Protein AF-A0A815XZF5-F1 (afdb_monomer_lite)

Foldseek 3Di:
DVVVVVCCVPPPCVPPVDDDPDDDDDDLQNVLDPPDPDDDDDDDPDCLQVLLHHPSDDDDDDPVCPCVVVVLVVLCQDPLQFAEDEDDAPDALLRVLLVQQPDPDHAQEELALQVSNPPDDQLRSQLSSQVSHDPVFAFWGWGDDDPFIWIQGPVRDIDGCVPDPCVVVSRRYRYYAHNVRLPPDADPHDFQHEYEYENHPLQAPVSSSSSVCSVVCRSHRYYYYYYYYPVVVVVLVVQVVVVCVVVVPPDDPPDDGSVSVNVSNHVSSVVVSVVSVVVSVVSVVVVVVVVVVVVVVVVVD

Structure (mmCIF, N/CA/C/O backbone):
data_AF-A0A815XZF5-F1
#
_entry.id   AF-A0A815XZF5-F1
#
loop_
_atom_site.group_PDB
_atom_site.id
_atom_site.type_symbol
_atom_site.label_atom_id
_atom_site.label_alt_id
_atom_site.label_comp_id
_atom_site.label_asym_id
_atom_site.label_entity_id
_atom_site.label_seq_id
_atom_site.pdbx_PDB_ins_code
_atom_site.Cartn_x
_atom_site.Cartn_y
_atom_site.Cartn_z
_atom_site.occupancy
_atom_site.B_iso_or_equiv
_atom_site.auth_seq_id
_atom_site.auth_comp_id
_atom_site.auth_asym_id
_atom_site.auth_atom_id
_atom_site.pdbx_PDB_model_num
ATOM 1 N N . MET A 1 1 ? 13.504 -33.806 -0.044 1.00 64.12 1 MET A N 1
ATOM 2 C CA . MET A 1 1 ? 13.894 -32.907 -1.159 1.00 64.12 1 MET A CA 1
ATOM 3 C C . MET A 1 1 ? 14.223 -33.627 -2.475 1.00 64.12 1 MET A C 1
ATOM 5 O O . MET A 1 1 ? 13.918 -33.063 -3.514 1.00 64.12 1 MET A O 1
ATOM 9 N N . LEU A 1 2 ? 14.778 -34.852 -2.483 1.00 87.12 2 LEU A N 1
ATOM 10 C CA . LEU A 1 2 ? 15.131 -35.581 -3.724 1.00 87.12 2 LEU A CA 1
ATOM 11 C C . LEU A 1 2 ? 13.958 -35.808 -4.698 1.00 87.12 2 LEU A C 1
ATOM 13 O O . LEU A 1 2 ? 14.120 -35.604 -5.895 1.00 87.12 2 LEU A O 1
ATOM 17 N N . VAL A 1 3 ? 12.772 -36.164 -4.191 1.00 91.75 3 VAL A N 1
ATOM 18 C CA . VAL A 1 3 ? 11.572 -36.403 -5.020 1.00 91.75 3 VAL A CA 1
ATOM 19 C C . VAL A 1 3 ? 11.094 -35.125 -5.716 1.00 91.75 3 VAL A C 1
ATOM 21 O O . VAL A 1 3 ? 10.790 -35.152 -6.903 1.00 91.75 3 VAL A O 1
ATOM 24 N N . VAL A 1 4 ? 11.096 -33.993 -5.003 1.00 92.38 4 VAL A N 1
ATOM 25 C CA . VAL A 1 4 ? 10.735 -32.684 -5.571 1.00 92.38 4 VAL A CA 1
ATOM 26 C C . VAL A 1 4 ? 11.735 -32.290 -6.658 1.00 92.38 4 VAL A C 1
ATOM 28 O O . VAL A 1 4 ? 11.324 -31.953 -7.762 1.00 92.38 4 VAL A O 1
ATOM 31 N N . ASN A 1 5 ? 13.041 -32.423 -6.400 1.00 93.62 5 ASN A N 1
ATOM 32 C CA . ASN A 1 5 ? 14.061 -32.133 -7.410 1.00 93.62 5 ASN A CA 1
ATOM 33 C C . ASN A 1 5 ? 13.945 -33.037 -8.641 1.00 93.62 5 ASN A C 1
ATOM 35 O O . ASN A 1 5 ? 14.113 -32.557 -9.758 1.00 93.62 5 ASN A O 1
ATOM 39 N N . TYR A 1 6 ? 13.658 -34.329 -8.468 1.00 94.25 6 TYR A N 1
ATOM 40 C CA . TYR A 1 6 ? 13.455 -35.234 -9.597 1.00 94.25 6 TYR A CA 1
ATOM 41 C C . TYR A 1 6 ? 12.231 -34.821 -10.421 1.00 94.25 6 TYR A C 1
ATOM 43 O O . TYR A 1 6 ? 12.344 -34.661 -11.636 1.00 94.25 6 TYR A O 1
ATOM 51 N N . TYR A 1 7 ? 11.097 -34.579 -9.758 1.00 93.00 7 TYR A N 1
ATOM 52 C CA . TYR A 1 7 ? 9.848 -34.194 -10.410 1.00 93.00 7 TYR A CA 1
ATOM 53 C C . TYR A 1 7 ? 9.987 -32.883 -11.193 1.00 93.00 7 TYR A C 1
ATOM 55 O O . TYR A 1 7 ? 9.656 -32.815 -12.378 1.00 93.00 7 TYR A O 1
ATOM 63 N N . VAL A 1 8 ? 10.546 -31.850 -10.560 1.00 93.88 8 VAL A N 1
ATOM 64 C CA . VAL A 1 8 ? 10.690 -30.538 -11.192 1.00 93.88 8 VAL A CA 1
ATOM 65 C C . VAL A 1 8 ? 11.679 -30.595 -12.366 1.00 93.88 8 VAL A C 1
ATOM 67 O O . VAL A 1 8 ? 11.374 -30.053 -13.422 1.00 93.88 8 VAL A O 1
ATOM 70 N N . ASN A 1 9 ? 12.805 -31.310 -12.251 1.00 92.69 9 ASN A N 1
ATOM 71 C CA . ASN A 1 9 ? 13.789 -31.392 -13.341 1.00 92.69 9 ASN A CA 1
ATOM 72 C C . ASN A 1 9 ? 13.348 -32.249 -14.538 1.00 92.69 9 ASN A C 1
ATOM 74 O O . ASN A 1 9 ? 13.785 -31.973 -15.651 1.00 92.69 9 ASN A O 1
ATOM 78 N N . HIS A 1 10 ? 12.524 -33.282 -14.335 1.00 92.75 10 HIS A N 1
ATOM 79 C CA . HIS A 1 10 ? 12.171 -34.224 -15.410 1.00 92.75 10 HIS A CA 1
ATOM 80 C C . HIS A 1 10 ? 10.795 -33.970 -16.025 1.00 92.75 10 HIS A C 1
ATOM 82 O O . HIS A 1 10 ? 10.582 -34.329 -17.180 1.00 92.75 10 HIS A O 1
ATOM 88 N N . PHE A 1 11 ? 9.872 -33.352 -15.284 1.00 92.06 11 PHE A N 1
ATOM 89 C CA . PHE A 1 11 ? 8.494 -33.161 -15.745 1.00 92.06 11 PHE A CA 1
ATOM 90 C C . PHE A 1 11 ? 8.127 -31.685 -15.889 1.00 92.06 11 PHE A C 1
ATOM 92 O O . PHE A 1 11 ? 7.532 -31.315 -16.896 1.00 92.06 11 PHE A O 1
ATOM 99 N N . VAL A 1 12 ? 8.520 -30.833 -14.934 1.00 92.88 12 VAL A N 1
ATOM 100 C CA . VAL A 1 12 ? 8.137 -29.410 -14.947 1.00 92.88 12 VAL A CA 1
ATOM 101 C C . VAL A 1 12 ? 9.067 -28.587 -15.842 1.00 92.88 12 VAL A C 1
ATOM 103 O O . VAL A 1 12 ? 8.624 -28.035 -16.841 1.00 92.88 12 VAL A O 1
ATOM 106 N N . PHE A 1 13 ? 10.366 -28.514 -15.543 1.00 92.25 13 PHE A N 1
ATOM 107 C CA . PHE A 1 13 ? 11.311 -27.652 -16.265 1.00 92.25 13 PHE A CA 1
ATOM 108 C C . PHE A 1 13 ? 11.449 -27.950 -17.765 1.00 92.25 13 PHE A C 1
ATOM 110 O O . PHE A 1 13 ? 11.516 -26.990 -18.532 1.00 92.25 13 PHE A O 1
ATOM 117 N N . PRO A 1 14 ? 11.446 -29.209 -18.241 1.00 89.25 14 PRO A N 1
ATOM 118 C CA . PRO A 1 14 ? 11.516 -29.468 -19.678 1.00 89.25 14 PRO A CA 1
ATOM 119 C C . PRO A 1 14 ? 10.331 -28.886 -20.463 1.00 89.25 14 PRO A C 1
ATOM 121 O O . PRO A 1 14 ? 10.487 -28.551 -21.638 1.00 89.25 14 PRO A O 1
ATOM 124 N N . GLN A 1 15 ? 9.163 -28.749 -19.822 1.00 85.56 15 GLN A N 1
ATOM 125 C CA . GLN A 1 15 ? 7.973 -28.138 -20.417 1.00 85.56 15 GLN A CA 1
ATOM 126 C C . GLN A 1 15 ? 7.920 -26.625 -20.157 1.00 85.56 15 GLN A C 1
ATOM 128 O O . GLN A 1 15 ? 7.824 -25.844 -21.102 1.00 85.56 15 GLN A O 1
ATOM 133 N N . GLU A 1 16 ? 8.056 -26.212 -18.897 1.00 87.50 16 GLU A N 1
ATOM 134 C CA . GLU A 1 16 ? 7.789 -24.843 -18.431 1.00 87.50 16 GLU A CA 1
ATOM 135 C C . GLU A 1 16 ? 9.013 -23.915 -18.488 1.00 87.50 16 GLU A C 1
ATOM 137 O O . GLU A 1 16 ? 8.882 -22.703 -18.639 1.00 87.50 16 GLU A O 1
ATOM 142 N N . ALA A 1 17 ? 10.229 -24.462 -18.397 1.00 83.56 17 ALA A N 1
ATOM 143 C CA . ALA A 1 17 ? 11.481 -23.699 -18.422 1.00 83.56 17 ALA A CA 1
ATOM 144 C C . ALA A 1 17 ? 12.187 -23.782 -19.784 1.00 83.56 17 ALA A C 1
ATOM 146 O O . ALA A 1 17 ? 13.408 -23.635 -19.874 1.00 83.56 17 ALA A O 1
ATOM 147 N N . LYS A 1 18 ? 11.429 -24.017 -20.862 1.00 77.50 18 LYS A N 1
ATOM 148 C CA . LYS A 1 18 ? 11.964 -24.090 -22.221 1.00 77.50 18 LYS A CA 1
ATOM 149 C C . LYS A 1 18 ? 12.587 -22.747 -22.608 1.00 77.50 18 LYS A C 1
ATOM 151 O O . LYS A 1 18 ? 11.894 -21.760 -22.854 1.00 77.50 18 LYS A O 1
ATOM 156 N N . GLN A 1 19 ? 13.913 -22.708 -22.661 1.00 74.00 19 GLN A N 1
ATOM 157 C CA . GLN A 1 19 ? 14.657 -21.536 -23.099 1.00 74.00 19 GLN A CA 1
ATOM 158 C C . GLN A 1 19 ? 15.004 -21.668 -24.576 1.00 74.00 19 GLN A C 1
ATOM 160 O O . GLN A 1 19 ? 15.439 -22.716 -25.051 1.00 74.00 19 GLN A O 1
ATOM 165 N N . PHE A 1 20 ? 14.817 -20.579 -25.306 1.00 77.69 20 PHE A N 1
ATOM 166 C CA . PHE A 1 20 ? 15.323 -20.460 -26.661 1.00 77.69 20 PHE A CA 1
ATOM 167 C C . PHE A 1 20 ? 16.727 -19.847 -26.599 1.00 77.69 20 PHE A C 1
ATOM 169 O O . PHE A 1 20 ? 16.934 -18.936 -25.793 1.00 77.69 20 PHE A O 1
ATOM 176 N N . PRO A 1 21 ? 17.674 -20.270 -27.460 1.00 76.38 21 PRO A N 1
ATOM 177 C CA . PRO A 1 21 ? 19.010 -19.665 -27.524 1.00 76.38 21 PRO A CA 1
ATOM 178 C C . PRO A 1 21 ? 18.962 -18.150 -27.767 1.00 76.38 21 PRO A C 1
ATOM 180 O O . PRO A 1 21 ? 19.886 -17.421 -27.418 1.00 76.38 21 PRO A O 1
ATOM 183 N N . GLN A 1 22 ? 17.874 -17.681 -28.383 1.00 73.69 22 GLN A N 1
ATOM 184 C CA . GLN A 1 22 ? 17.574 -16.281 -28.633 1.00 73.69 22 GLN A CA 1
ATOM 185 C C . GLN A 1 22 ? 16.086 -16.033 -28.377 1.00 73.69 22 GLN A C 1
ATOM 187 O O . GLN A 1 22 ? 15.242 -16.842 -28.759 1.00 73.69 22 GLN A O 1
ATOM 192 N N . LYS A 1 23 ? 15.757 -14.899 -27.753 1.00 75.75 23 LYS A N 1
ATOM 193 C CA . LYS A 1 23 ? 14.376 -14.466 -27.517 1.00 75.75 23 LYS A CA 1
ATOM 194 C C . LYS A 1 23 ? 14.175 -13.078 -28.104 1.00 75.75 23 LYS A C 1
ATOM 196 O O . LYS A 1 23 ? 14.930 -12.157 -27.799 1.00 75.75 23 LYS A O 1
ATOM 201 N N . LEU A 1 24 ? 13.132 -12.921 -28.912 1.00 74.38 24 LEU A N 1
ATOM 202 C CA . LEU A 1 24 ? 12.644 -11.600 -29.284 1.00 74.38 24 LEU A CA 1
ATOM 203 C C . LEU A 1 24 ? 11.883 -11.033 -28.086 1.00 74.38 24 LEU A C 1
ATOM 205 O O . LEU A 1 24 ? 10.860 -11.574 -27.672 1.00 74.38 24 LEU A O 1
ATOM 209 N N . VAL A 1 25 ? 12.418 -9.969 -27.496 1.00 81.38 25 VAL A N 1
ATOM 210 C CA . VAL A 1 25 ? 11.799 -9.260 -26.374 1.00 81.38 25 VAL A CA 1
ATOM 211 C C . VAL A 1 25 ? 11.447 -7.860 -26.844 1.00 81.38 25 VAL A C 1
ATOM 213 O O . VAL A 1 25 ? 12.268 -7.205 -27.485 1.00 81.38 25 VAL A O 1
ATOM 216 N N . SER A 1 26 ? 10.239 -7.405 -26.527 1.00 84.44 26 SER A N 1
ATOM 217 C CA . SER A 1 26 ? 9.821 -6.018 -26.717 1.00 84.44 26 SER A CA 1
ATOM 218 C C . SER A 1 26 ? 9.857 -5.284 -25.380 1.00 84.44 26 SER A C 1
ATOM 220 O O . SER A 1 26 ? 9.647 -5.883 -24.328 1.00 84.44 26 SER A O 1
ATOM 222 N N . SER A 1 27 ? 10.139 -3.991 -25.426 1.00 89.62 27 SER A N 1
ATOM 223 C CA . SER A 1 27 ? 10.273 -3.109 -24.267 1.00 89.62 27 SER A CA 1
ATOM 224 C C . SER A 1 27 ? 9.492 -1.813 -24.483 1.00 89.62 27 SER A C 1
ATOM 226 O O . SER A 1 27 ? 8.923 -1.595 -25.556 1.00 89.62 27 SER A O 1
ATOM 228 N N . ALA A 1 28 ? 9.486 -0.927 -23.484 1.00 87.88 28 ALA A N 1
ATOM 229 C CA . ALA A 1 28 ? 8.891 0.402 -23.625 1.00 87.88 28 ALA A CA 1
ATOM 230 C C . ALA A 1 28 ? 9.522 1.197 -24.786 1.00 87.88 28 ALA A C 1
ATOM 232 O O . ALA A 1 28 ? 8.822 1.939 -25.469 1.00 87.88 28 ALA A O 1
ATOM 233 N N . TRP A 1 29 ? 10.812 0.981 -25.069 1.00 90.56 29 TRP A N 1
ATOM 234 C CA . TRP A 1 29 ? 11.511 1.598 -26.198 1.00 90.56 29 TRP A CA 1
ATOM 235 C C . TRP A 1 29 ? 10.881 1.232 -27.540 1.00 90.56 29 TRP A C 1
ATOM 237 O O . TRP A 1 29 ? 10.573 2.117 -28.332 1.00 90.56 29 TRP A O 1
ATOM 247 N N . ASP A 1 30 ? 10.602 -0.055 -27.749 1.00 88.38 30 ASP A N 1
ATOM 248 C CA . ASP A 1 30 ? 9.926 -0.557 -28.949 1.00 88.38 30 ASP A CA 1
ATOM 249 C C . ASP A 1 30 ? 8.497 -0.022 -29.080 1.00 88.38 30 ASP A C 1
ATOM 251 O O . ASP A 1 30 ? 8.009 0.219 -30.188 1.00 88.38 30 ASP A O 1
ATOM 255 N N . LEU A 1 31 ? 7.810 0.147 -27.944 1.00 85.94 31 LEU A N 1
ATOM 256 C CA . LEU A 1 31 ? 6.466 0.711 -27.913 1.00 85.94 31 LEU A CA 1
ATOM 257 C C . LEU A 1 31 ? 6.482 2.177 -28.347 1.00 85.94 31 LEU A C 1
ATOM 259 O O . LEU A 1 31 ? 5.661 2.559 -29.165 1.00 85.94 31 LEU A O 1
ATOM 263 N N . SER A 1 32 ? 7.429 2.958 -27.828 1.00 83.50 32 SER A N 1
ATOM 264 C CA . SER A 1 32 ? 7.539 4.405 -28.052 1.00 83.50 32 SER A CA 1
ATOM 265 C C . SER A 1 32 ? 8.196 4.817 -29.373 1.00 83.50 32 SER A C 1
ATOM 267 O O . SER A 1 32 ? 8.254 6.005 -29.672 1.00 83.50 32 SER A O 1
ATOM 269 N N . PHE A 1 33 ? 8.748 3.873 -30.139 1.00 82.44 33 PHE A N 1
ATOM 270 C CA . PHE A 1 33 ? 9.538 4.200 -31.322 1.00 82.44 33 PHE A CA 1
ATOM 271 C C . PHE A 1 33 ? 8.683 4.640 -32.522 1.00 82.44 33 PHE A C 1
ATOM 273 O O . PHE A 1 33 ? 7.750 3.950 -32.939 1.00 82.44 33 PHE A O 1
ATOM 280 N N . ASP A 1 34 ? 9.112 5.750 -33.124 1.00 66.31 34 ASP A N 1
ATOM 281 C CA . ASP A 1 34 ? 8.440 6.601 -34.122 1.00 66.31 34 ASP A CA 1
ATOM 282 C C . ASP A 1 34 ? 8.248 5.977 -35.521 1.00 66.31 34 ASP A C 1
ATOM 284 O O . ASP A 1 34 ? 7.812 6.617 -36.469 1.00 66.31 34 ASP A O 1
ATOM 288 N N . SER A 1 35 ? 8.545 4.687 -35.690 1.00 60.19 35 SER A N 1
ATOM 289 C CA . SER A 1 35 ? 8.290 3.972 -36.957 1.00 60.19 35 SER A CA 1
ATOM 290 C C . SER A 1 35 ? 6.803 3.765 -37.285 1.00 60.19 35 SER A C 1
ATOM 292 O O . SER A 1 35 ? 6.476 3.143 -38.295 1.00 60.19 35 SER A O 1
ATOM 294 N N . ARG A 1 36 ? 5.887 4.234 -36.431 1.00 58.97 36 ARG A N 1
ATOM 295 C CA . ARG A 1 36 ? 4.443 4.058 -36.601 1.00 58.97 36 ARG A CA 1
ATOM 296 C C . ARG A 1 36 ? 3.845 5.383 -37.047 1.00 58.97 36 ARG A C 1
ATOM 298 O O . ARG A 1 36 ? 4.060 6.404 -36.416 1.00 58.97 36 ARG A O 1
ATOM 305 N N . THR A 1 37 ? 3.007 5.353 -38.076 1.00 60.09 37 THR A N 1
ATOM 306 C CA . THR A 1 37 ? 2.235 6.503 -38.588 1.00 60.09 37 THR A CA 1
ATOM 307 C C . THR A 1 37 ? 1.230 7.093 -37.580 1.00 60.09 37 THR A C 1
ATOM 309 O O . THR A 1 37 ? 0.415 7.939 -37.941 1.00 60.09 37 THR A O 1
ATOM 312 N N . GLN A 1 38 ? 1.244 6.636 -36.326 1.00 66.06 38 GLN A N 1
ATOM 313 C CA . GLN A 1 38 ? 0.268 6.938 -35.290 1.00 66.06 38 GLN A CA 1
ATOM 314 C C . GLN A 1 38 ? 0.966 7.526 -34.066 1.00 66.06 38 GLN A C 1
ATOM 316 O O . GLN A 1 38 ? 1.898 6.934 -33.525 1.00 66.06 38 GLN A O 1
ATOM 321 N N . ILE A 1 39 ? 0.464 8.671 -33.606 1.00 70.19 39 ILE A N 1
ATOM 322 C CA . ILE A 1 39 ? 0.897 9.310 -32.364 1.00 70.19 39 ILE A CA 1
ATOM 323 C C . ILE A 1 39 ? 0.513 8.398 -31.193 1.00 70.19 39 ILE A C 1
ATOM 325 O O . ILE A 1 39 ? -0.660 8.070 -31.016 1.00 70.19 39 ILE A O 1
ATOM 329 N N . ILE A 1 40 ? 1.495 8.012 -30.378 1.00 74.06 40 ILE A N 1
ATOM 330 C CA . ILE A 1 40 ? 1.269 7.237 -29.156 1.00 74.06 40 ILE A CA 1
ATOM 331 C C . ILE A 1 40 ? 1.226 8.208 -27.979 1.00 74.06 40 ILE A C 1
ATOM 333 O O . ILE A 1 40 ? 2.240 8.788 -27.597 1.00 74.06 40 ILE A O 1
ATOM 337 N N . THR A 1 41 ? 0.044 8.379 -27.395 1.00 80.12 41 THR A N 1
ATOM 338 C CA . THR A 1 41 ? -0.157 9.145 -26.159 1.00 80.12 41 THR A CA 1
ATOM 339 C C . THR A 1 41 ? -0.507 8.213 -25.011 1.00 80.12 41 THR A C 1
ATOM 341 O O . THR A 1 41 ? -1.333 7.315 -25.171 1.00 80.12 41 THR A O 1
ATOM 344 N N . GLY A 1 42 ? 0.079 8.458 -23.843 1.00 80.50 42 GLY A N 1
ATOM 345 C CA . GLY A 1 42 ? -0.273 7.795 -22.593 1.00 80.50 42 GLY A CA 1
ATOM 346 C C . GLY A 1 42 ? -0.595 8.817 -21.511 1.00 80.50 42 GLY A C 1
ATOM 347 O O . GLY A 1 42 ? -0.202 9.979 -21.607 1.00 80.50 42 GLY A O 1
ATOM 348 N N . PHE A 1 43 ? -1.294 8.368 -20.475 1.00 80.62 43 PHE A N 1
ATOM 349 C CA . PHE A 1 43 ? -1.561 9.159 -19.279 1.00 80.62 43 PHE A CA 1
ATOM 350 C C . PHE A 1 43 ? -0.849 8.506 -18.102 1.00 80.62 43 PHE A C 1
ATOM 352 O O . PHE A 1 43 ? -0.980 7.298 -17.898 1.00 80.62 43 PHE A O 1
ATOM 359 N N . SER A 1 44 ? -0.114 9.302 -17.329 1.00 77.00 44 SER A N 1
ATOM 360 C CA . SER A 1 44 ? 0.417 8.877 -16.038 1.00 77.00 44 SER A CA 1
ATOM 361 C C . SER A 1 44 ? -0.284 9.650 -14.936 1.00 77.00 44 SER A C 1
ATOM 363 O O . SER A 1 44 ? -0.456 10.863 -15.034 1.00 77.00 44 SER A O 1
ATOM 365 N N . GLY A 1 45 ? -0.696 8.941 -13.887 1.00 74.69 45 GLY A N 1
ATOM 366 C CA . GLY A 1 45 ? -1.228 9.572 -12.683 1.00 74.69 45 GLY A CA 1
ATOM 367 C C . GLY A 1 45 ? -0.139 10.119 -11.760 1.00 74.69 45 GLY A C 1
ATOM 368 O O . GLY A 1 45 ? -0.466 10.883 -10.858 1.00 74.69 45 GLY A O 1
ATOM 369 N N . THR A 1 46 ? 1.125 9.723 -11.954 1.00 78.19 46 THR A N 1
ATOM 370 C CA . THR A 1 46 ? 2.253 10.107 -11.092 1.00 78.19 46 THR A CA 1
ATOM 371 C C . THR A 1 46 ? 3.528 10.376 -11.893 1.00 78.19 46 THR A C 1
ATOM 373 O O . THR A 1 46 ? 3.655 9.954 -13.045 1.00 78.19 46 THR A O 1
ATOM 376 N N . ASN A 1 47 ? 4.461 11.120 -11.293 1.00 82.69 47 ASN A N 1
ATOM 377 C CA . ASN A 1 47 ? 5.658 11.632 -11.974 1.00 82.69 47 ASN A CA 1
ATOM 378 C C . ASN A 1 47 ? 6.961 10.900 -11.582 1.00 82.69 47 ASN A C 1
ATOM 380 O O . ASN A 1 47 ? 8.041 11.174 -12.095 1.00 82.69 47 ASN A O 1
ATOM 384 N N . ASP A 1 48 ? 6.879 9.948 -10.655 1.00 82.19 48 ASP A N 1
ATOM 385 C CA . ASP A 1 48 ? 8.044 9.339 -10.008 1.00 82.19 48 ASP A CA 1
ATOM 386 C C . ASP A 1 48 ? 8.971 8.559 -10.958 1.00 82.19 48 ASP A C 1
ATOM 388 O O . ASP A 1 48 ? 10.160 8.434 -10.683 1.00 82.19 48 ASP A O 1
ATOM 392 N N . THR A 1 49 ? 8.462 8.057 -12.088 1.00 83.31 49 THR A N 1
ATOM 393 C CA . THR A 1 49 ? 9.244 7.277 -13.066 1.00 83.31 49 THR A CA 1
ATOM 394 C C . THR A 1 49 ? 9.640 8.072 -14.311 1.00 83.31 49 THR A C 1
ATOM 396 O O . THR A 1 49 ? 10.088 7.474 -15.288 1.00 83.31 49 THR A O 1
ATOM 399 N N . GLN A 1 50 ? 9.484 9.401 -14.309 1.00 87.50 50 GLN A N 1
ATOM 400 C CA . GLN A 1 50 ? 9.772 10.266 -15.462 1.00 87.50 50 GLN A CA 1
ATOM 401 C C . GLN A 1 50 ? 11.179 10.051 -16.034 1.00 87.50 50 GLN A C 1
ATOM 403 O O . GLN A 1 50 ? 11.355 9.960 -17.248 1.00 87.50 50 GLN A O 1
ATOM 408 N N . LEU A 1 51 ? 12.176 9.901 -15.158 1.00 89.12 51 LEU A N 1
ATOM 409 C CA . LEU A 1 51 ? 13.574 9.688 -15.545 1.00 89.12 51 LEU A CA 1
ATOM 410 C C . LEU A 1 51 ? 13.826 8.333 -16.230 1.00 89.12 51 LEU A C 1
ATOM 412 O O . LEU A 1 51 ? 14.873 8.147 -16.844 1.00 89.12 51 LEU A O 1
ATOM 416 N N . LEU A 1 52 ? 12.882 7.394 -16.130 1.00 91.19 52 LEU A N 1
ATOM 417 C CA . LEU A 1 52 ? 12.962 6.053 -16.713 1.00 91.19 52 LEU A CA 1
ATOM 418 C C . LEU A 1 52 ? 12.086 5.892 -17.962 1.00 91.19 52 LEU A C 1
ATOM 420 O O . LEU A 1 52 ? 11.909 4.777 -18.455 1.00 91.19 52 LEU A O 1
ATOM 424 N N . LEU A 1 53 ? 11.534 6.979 -18.501 1.00 90.62 53 LEU A N 1
ATOM 425 C CA . LEU A 1 53 ? 10.838 6.933 -19.782 1.00 90.62 53 LEU A CA 1
ATOM 426 C C . LEU A 1 53 ? 11.853 6.776 -20.934 1.00 90.62 53 LEU A C 1
ATOM 428 O O . LEU A 1 53 ? 12.958 7.320 -20.868 1.00 90.62 53 LEU A O 1
ATOM 432 N N . PRO A 1 54 ? 11.534 6.016 -22.000 1.00 90.62 54 PRO A N 1
ATOM 433 C CA . PRO A 1 54 ? 12.324 6.034 -23.229 1.00 90.62 54 PRO A CA 1
ATOM 434 C C . PRO A 1 54 ? 12.495 7.459 -23.766 1.00 90.62 54 PRO A C 1
ATOM 436 O O . PRO A 1 54 ? 11.564 8.258 -23.696 1.00 90.62 54 PRO A O 1
ATOM 439 N N . ILE A 1 55 ? 13.638 7.758 -24.391 1.00 89.25 55 ILE A N 1
ATOM 440 C CA . ILE A 1 55 ? 13.957 9.117 -24.886 1.00 89.25 55 ILE A CA 1
ATOM 441 C C . ILE A 1 55 ? 12.979 9.640 -25.948 1.00 89.25 55 ILE A C 1
ATOM 443 O O . ILE A 1 55 ? 12.944 10.835 -26.221 1.00 89.25 55 ILE A O 1
ATOM 447 N N . HIS A 1 56 ? 12.218 8.746 -26.582 1.00 86.44 56 HIS A N 1
ATOM 448 C CA . HIS A 1 56 ? 11.202 9.092 -27.577 1.00 86.44 56 HIS A CA 1
ATOM 449 C C . HIS A 1 56 ? 9.912 9.624 -26.936 1.00 86.44 56 HIS A C 1
ATOM 451 O O . HIS A 1 56 ? 9.072 10.194 -27.627 1.00 86.44 56 HIS A O 1
ATOM 457 N N . ILE A 1 57 ? 9.741 9.452 -25.623 1.00 88.12 57 ILE A N 1
ATOM 458 C CA . ILE A 1 57 ? 8.575 9.935 -24.889 1.00 88.12 57 ILE A CA 1
ATOM 459 C C . ILE A 1 57 ? 8.872 11.329 -24.347 1.00 88.12 57 ILE A C 1
ATOM 461 O O . ILE A 1 57 ? 9.799 11.533 -23.569 1.00 88.12 57 ILE A O 1
ATOM 465 N N . SER A 1 58 ? 8.033 12.288 -24.727 1.00 87.25 58 SER A N 1
ATOM 466 C CA . SER A 1 58 ? 8.010 13.620 -24.124 1.00 87.25 58 SER A CA 1
ATOM 467 C C . SER A 1 58 ? 6.835 13.721 -23.161 1.00 87.25 58 SER A C 1
ATOM 469 O O . SER A 1 58 ? 5.681 13.591 -23.573 1.00 87.25 58 SER A O 1
ATOM 471 N N . GLN A 1 59 ? 7.120 13.970 -21.887 1.00 88.50 59 GLN A N 1
ATOM 472 C CA . GLN A 1 59 ? 6.082 14.232 -20.897 1.00 88.50 59 GLN A CA 1
ATOM 473 C C . GLN A 1 59 ? 5.527 15.648 -21.071 1.00 88.50 59 GLN A C 1
ATOM 475 O O . GLN A 1 59 ? 6.277 16.601 -21.282 1.00 88.50 59 GLN A O 1
ATOM 480 N N . ARG A 1 60 ? 4.201 15.778 -21.001 1.00 88.06 60 ARG A N 1
ATOM 481 C CA . ARG A 1 60 ? 3.493 17.060 -21.045 1.00 88.06 60 ARG A CA 1
ATOM 482 C C . ARG A 1 60 ? 2.647 17.198 -19.791 1.00 88.06 60 ARG A C 1
ATOM 484 O O . ARG A 1 60 ? 1.518 16.716 -19.755 1.00 88.06 60 ARG A O 1
ATOM 491 N N . ASP A 1 61 ? 3.222 17.827 -18.776 1.00 87.25 61 ASP A N 1
ATOM 492 C CA . ASP A 1 61 ? 2.516 18.091 -17.528 1.00 87.25 61 ASP A CA 1
ATOM 493 C C . ASP A 1 61 ? 1.448 19.168 -17.732 1.00 87.25 61 ASP A C 1
ATOM 495 O O . ASP A 1 61 ? 1.650 20.152 -18.448 1.00 87.25 61 ASP A O 1
ATOM 499 N N . LEU A 1 62 ? 0.290 18.957 -17.112 1.00 88.12 62 LEU A N 1
ATOM 500 C CA . LEU A 1 62 ? -0.828 19.890 -17.162 1.00 88.12 62 LEU A CA 1
ATOM 501 C C . LEU A 1 62 ? -0.649 20.947 -16.061 1.00 88.12 62 LEU A C 1
ATOM 503 O O . LEU A 1 62 ? -0.574 20.561 -14.889 1.00 88.12 62 LEU A O 1
ATOM 507 N N . PRO A 1 63 ? -0.609 22.257 -16.383 1.00 87.94 63 PRO A N 1
ATOM 508 C CA . PRO A 1 63 ? -0.441 23.315 -15.382 1.00 87.94 63 PRO A CA 1
ATOM 509 C C . PRO A 1 63 ? -1.486 23.262 -14.260 1.00 87.94 63 PRO A C 1
ATOM 511 O O . PRO A 1 63 ? -1.198 23.578 -13.107 1.00 87.94 63 PRO A O 1
ATOM 514 N N . GLU A 1 64 ? -2.704 22.808 -14.564 1.00 88.06 64 GLU A N 1
ATOM 515 C CA . GLU A 1 64 ? -3.782 22.664 -13.585 1.00 88.06 64 GLU A CA 1
ATOM 516 C C . GLU A 1 64 ? -3.473 21.608 -12.509 1.00 88.06 64 GLU A C 1
ATOM 518 O O . GLU A 1 64 ? -4.023 21.676 -11.407 1.00 88.06 64 GLU A O 1
ATOM 523 N N . LEU A 1 65 ? -2.589 20.647 -12.804 1.00 84.19 65 LEU A N 1
ATOM 524 C CA . LEU A 1 65 ? -2.227 19.542 -11.915 1.00 84.19 65 LEU A CA 1
ATOM 525 C C . LEU A 1 65 ? -0.931 19.774 -11.131 1.00 84.19 65 LEU A C 1
ATOM 527 O O . LEU A 1 65 ? -0.642 18.986 -10.231 1.00 84.19 65 LEU A O 1
ATOM 531 N N . GLU A 1 66 ? -0.196 20.859 -11.385 1.00 81.94 66 GLU A N 1
ATOM 532 C CA . GLU A 1 66 ? 1.099 21.157 -10.748 1.00 81.94 66 GLU A CA 1
ATOM 533 C C . GLU A 1 66 ? 1.014 21.178 -9.209 1.00 81.94 66 GLU A C 1
ATOM 535 O O . GLU A 1 66 ? 1.924 20.761 -8.494 1.00 81.94 66 GLU A O 1
ATOM 540 N N . LYS A 1 67 ? -0.134 21.603 -8.670 1.00 83.56 67 LYS A N 1
ATOM 541 C CA . LYS A 1 67 ? -0.364 21.705 -7.219 1.00 83.56 67 LYS A CA 1
ATOM 542 C C . LYS A 1 67 ? -0.720 20.373 -6.557 1.00 83.56 67 LYS A C 1
ATOM 544 O O . LYS A 1 67 ? -0.762 20.311 -5.327 1.00 83.56 67 LYS A O 1
ATOM 549 N N . THR A 1 68 ? -1.008 19.328 -7.331 1.00 83.50 68 THR A N 1
ATOM 550 C CA . THR A 1 68 ? -1.563 18.068 -6.812 1.00 83.50 68 THR A CA 1
ATOM 551 C C . THR A 1 68 ? -0.608 17.406 -5.824 1.00 83.50 68 THR A C 1
ATOM 553 O O . THR A 1 68 ? -1.028 17.046 -4.723 1.00 83.50 68 THR A O 1
ATOM 556 N N . ASP A 1 69 ? 0.682 17.346 -6.153 1.00 81.88 69 ASP A N 1
ATOM 557 C CA . ASP A 1 69 ? 1.709 16.761 -5.285 1.00 81.88 69 ASP A CA 1
ATOM 558 C C . ASP A 1 69 ? 1.807 17.493 -3.941 1.00 81.88 69 ASP A C 1
ATOM 560 O O . ASP A 1 69 ? 1.839 16.866 -2.879 1.00 81.88 69 ASP A O 1
ATOM 564 N N . ALA A 1 70 ? 1.774 18.829 -3.963 1.00 86.19 70 ALA A N 1
ATOM 565 C CA . ALA A 1 70 ? 1.805 19.640 -2.749 1.00 86.19 70 ALA A CA 1
ATOM 566 C C . ALA A 1 70 ? 0.552 19.426 -1.883 1.00 86.19 70 ALA A C 1
ATOM 568 O O . ALA A 1 70 ? 0.655 19.321 -0.660 1.00 86.19 70 ALA A O 1
ATOM 569 N N . VAL A 1 71 ? -0.630 19.314 -2.500 1.00 89.31 71 VAL A N 1
ATOM 570 C CA . VAL A 1 71 ? -1.889 19.034 -1.790 1.00 89.31 71 VAL A CA 1
ATOM 571 C C . VAL A 1 71 ? -1.854 17.655 -1.134 1.00 89.31 71 VAL A C 1
ATOM 573 O O . VAL A 1 71 ? -2.244 17.518 0.026 1.00 89.31 71 VAL A O 1
ATOM 576 N N . VAL A 1 72 ? -1.357 16.642 -1.843 1.00 89.88 72 VAL A N 1
ATOM 577 C CA . VAL A 1 72 ? -1.197 15.284 -1.311 1.00 89.88 72 VAL A CA 1
ATOM 578 C C . VAL A 1 72 ? -0.258 15.282 -0.105 1.00 89.88 72 VAL A C 1
ATOM 580 O O . VAL A 1 72 ? -0.624 14.764 0.951 1.00 89.88 72 VAL A O 1
ATOM 583 N N . LEU A 1 73 ? 0.918 15.904 -0.221 1.00 91.00 73 LEU A N 1
ATOM 584 C CA . LEU A 1 73 ? 1.872 15.997 0.886 1.00 91.00 73 LEU A CA 1
ATOM 585 C C . LEU A 1 73 ? 1.290 16.756 2.080 1.00 91.00 73 LEU A C 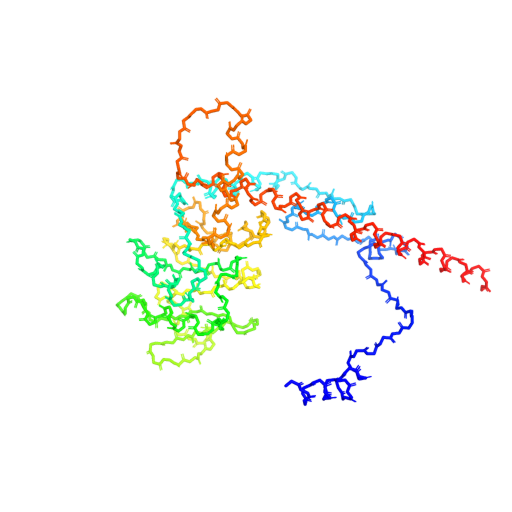1
ATOM 587 O O . LEU A 1 73 ? 1.448 16.313 3.216 1.00 91.00 73 LEU A O 1
ATOM 591 N N . ASN A 1 74 ? 0.568 17.852 1.839 1.00 92.88 74 ASN A N 1
ATOM 592 C CA . ASN A 1 74 ? -0.100 18.609 2.894 1.00 92.88 74 ASN A CA 1
ATOM 593 C C . ASN A 1 74 ? -1.166 17.771 3.617 1.00 92.88 74 ASN A C 1
ATOM 595 O O . ASN A 1 74 ? -1.281 17.835 4.838 1.00 92.88 74 ASN A O 1
ATOM 599 N N . ASN A 1 75 ? -1.919 16.944 2.885 1.00 93.88 75 ASN A N 1
ATOM 600 C CA . ASN A 1 75 ? -2.904 16.037 3.474 1.00 93.88 75 ASN A CA 1
ATOM 601 C C . ASN A 1 75 ? -2.251 14.941 4.324 1.00 93.88 75 ASN A C 1
ATOM 603 O O . ASN A 1 75 ? -2.807 14.579 5.364 1.00 93.88 75 ASN A O 1
ATOM 607 N N . LEU A 1 76 ? -1.089 14.431 3.900 1.00 94.69 76 LEU A N 1
ATOM 608 C CA . LEU A 1 76 ? -0.299 13.466 4.664 1.00 94.69 76 LEU A CA 1
ATOM 609 C C . LEU A 1 76 ? 0.254 14.106 5.940 1.00 94.69 76 LEU A C 1
ATOM 611 O O . LEU A 1 76 ? -0.015 13.596 7.019 1.00 94.69 76 LEU A O 1
ATOM 615 N N . LEU A 1 77 ? 0.929 15.253 5.838 1.00 94.62 77 LEU A N 1
ATOM 616 C CA . LEU A 1 77 ? 1.631 15.949 6.930 1.00 94.62 77 LEU A CA 1
ATOM 617 C C . LEU A 1 77 ? 0.727 16.611 7.987 1.00 94.62 77 LEU A C 1
ATOM 619 O O . LEU A 1 77 ? 1.202 17.388 8.817 1.00 94.62 77 LEU A O 1
ATOM 623 N N . ARG A 1 78 ? -0.578 16.327 7.991 1.00 94.81 78 ARG A N 1
ATOM 624 C CA . ARG A 1 78 ? -1.487 16.854 9.016 1.00 94.81 78 ARG A CA 1
ATOM 625 C C . ARG A 1 78 ? -1.117 16.293 10.394 1.00 94.81 78 ARG A C 1
ATOM 627 O O . ARG A 1 78 ? -0.914 15.087 10.503 1.00 94.81 78 ARG A O 1
ATOM 634 N N . PRO A 1 79 ? -1.188 17.098 11.471 1.00 94.25 79 PRO A N 1
ATOM 635 C CA . PRO A 1 79 ? -0.908 16.628 12.833 1.00 94.25 79 PRO A CA 1
ATOM 636 C C . PRO A 1 79 ? -1.754 15.428 13.280 1.00 94.25 79 PRO A C 1
ATOM 638 O O . PRO A 1 79 ? -1.307 14.618 14.083 1.00 94.25 79 PRO A O 1
ATOM 641 N N . ALA A 1 80 ? -2.969 15.285 12.739 1.00 93.81 80 ALA A N 1
ATOM 642 C CA . ALA A 1 80 ? -3.844 14.142 13.008 1.00 93.81 80 ALA A CA 1
ATOM 643 C C . ALA A 1 80 ? -3.269 12.799 12.514 1.00 93.81 80 ALA A C 1
ATOM 645 O O . ALA A 1 80 ? -3.676 11.748 12.997 1.00 93.81 80 ALA A O 1
ATOM 646 N N . ASN A 1 81 ? -2.318 12.833 11.577 1.00 95.81 81 ASN A N 1
ATOM 647 C CA . ASN A 1 81 ? -1.638 11.654 11.051 1.00 95.81 81 ASN A CA 1
ATOM 648 C C . ASN A 1 81 ? -0.301 11.378 11.762 1.00 95.81 81 ASN A C 1
ATOM 650 O O . ASN A 1 81 ? 0.406 10.443 11.384 1.00 95.81 81 ASN A O 1
ATOM 654 N N . GLU A 1 82 ? 0.068 12.171 12.777 1.00 94.69 82 GLU A N 1
ATOM 655 C CA . GLU A 1 82 ? 1.342 12.069 13.502 1.00 94.69 82 GLU A CA 1
ATOM 656 C C . GLU A 1 82 ? 1.310 10.913 14.523 1.00 94.69 82 GLU A C 1
ATOM 658 O O . GLU A 1 82 ? 1.463 11.072 15.737 1.00 94.69 82 GLU A O 1
ATOM 663 N N . HIS A 1 83 ? 1.052 9.714 14.008 1.00 94.75 83 HIS A N 1
ATOM 664 C CA . HIS A 1 83 ? 0.913 8.478 14.756 1.00 94.75 83 HIS A CA 1
ATOM 665 C C . HIS A 1 83 ? 1.736 7.394 14.078 1.00 94.75 83 HIS A C 1
ATOM 667 O O . HIS A 1 83 ? 1.331 6.843 13.058 1.00 94.75 83 HIS A O 1
ATOM 673 N N . TYR A 1 84 ? 2.884 7.084 14.667 1.00 95.94 84 TYR A N 1
ATOM 674 C CA . TYR A 1 84 ? 3.802 6.072 14.173 1.00 95.94 84 TYR A CA 1
ATOM 675 C C . TYR A 1 84 ? 4.126 5.063 15.272 1.00 95.94 84 TYR A C 1
ATOM 677 O O . TYR A 1 84 ? 4.342 5.445 16.427 1.00 95.94 84 TYR A O 1
ATOM 685 N N . ARG A 1 85 ? 4.198 3.785 14.898 1.00 94.94 85 ARG A N 1
ATOM 686 C CA . ARG A 1 85 ? 4.739 2.711 15.732 1.00 94.94 85 ARG A CA 1
ATOM 687 C C . ARG A 1 85 ? 5.605 1.782 14.894 1.00 94.94 85 ARG A C 1
ATOM 689 O O . ARG A 1 85 ? 5.372 1.612 13.700 1.00 94.94 85 ARG A O 1
ATOM 696 N N . SER A 1 86 ? 6.565 1.148 15.549 1.00 95.06 86 SER A N 1
ATOM 697 C CA . SER A 1 86 ? 7.329 0.048 14.982 1.00 95.06 86 SER A CA 1
ATOM 698 C C . SER A 1 86 ? 6.944 -1.261 15.650 1.00 95.06 86 SER A C 1
ATOM 700 O O . SER A 1 86 ? 6.642 -1.315 16.845 1.00 95.06 86 SER A O 1
ATOM 702 N N . LEU A 1 87 ? 6.939 -2.321 14.855 1.00 93.81 87 LEU A N 1
ATOM 703 C CA . LEU A 1 87 ? 6.746 -3.677 15.329 1.00 93.81 87 LEU A CA 1
ATOM 704 C C . LEU A 1 87 ? 8.037 -4.217 15.956 1.00 93.81 87 LEU A C 1
ATOM 706 O O . LEU A 1 87 ? 9.146 -3.747 15.682 1.00 93.81 87 LEU A O 1
ATOM 710 N N . GLN A 1 88 ? 7.877 -5.249 16.781 1.00 90.38 88 GLN A N 1
ATOM 711 C CA . GLN A 1 88 ? 8.995 -6.059 17.260 1.00 90.38 88 GLN A CA 1
ATOM 712 C C . GLN A 1 88 ? 9.609 -6.871 16.107 1.00 90.38 88 GLN A C 1
ATOM 714 O O . GLN A 1 88 ? 9.126 -6.844 14.974 1.00 90.38 88 GLN A O 1
ATOM 719 N N . VAL A 1 89 ? 10.715 -7.565 16.372 1.00 88.44 89 VAL A N 1
ATOM 720 C CA . VAL A 1 89 ? 11.394 -8.390 15.364 1.00 88.44 89 VAL A CA 1
ATOM 721 C C . VAL A 1 89 ? 10.536 -9.610 15.017 1.00 88.44 89 VAL A C 1
ATOM 723 O O . VAL A 1 89 ? 10.165 -10.367 15.906 1.00 88.44 89 VAL A O 1
ATOM 726 N N . SER A 1 90 ? 10.283 -9.821 13.721 1.00 84.38 90 SER A N 1
ATOM 727 C CA . SER A 1 90 ? 9.538 -10.972 13.174 1.00 84.38 90 SER A CA 1
ATOM 728 C C . SER A 1 90 ? 8.179 -11.229 13.850 1.00 84.38 90 SER A C 1
ATOM 730 O O . SER A 1 90 ? 7.953 -12.327 14.363 1.00 84.38 90 SER A O 1
ATOM 732 N N . PRO A 1 91 ? 7.276 -10.233 13.869 1.00 86.44 91 PRO A N 1
ATOM 733 C CA . PRO A 1 91 ? 5.972 -10.380 14.497 1.00 86.44 91 PRO A CA 1
ATOM 734 C C . PRO A 1 91 ? 5.108 -11.350 13.690 1.00 86.44 91 PRO A C 1
ATOM 736 O O . PRO A 1 91 ? 5.180 -11.392 12.457 1.00 86.44 91 PRO A O 1
ATOM 739 N N . ARG A 1 92 ? 4.249 -12.102 14.372 1.00 89.44 92 ARG A N 1
ATOM 740 C CA . ARG A 1 92 ? 3.189 -12.854 13.693 1.00 89.44 92 ARG A CA 1
ATOM 741 C C . ARG A 1 92 ? 2.049 -11.916 13.313 1.00 89.44 92 ARG A C 1
ATOM 743 O O . ARG A 1 92 ? 1.822 -10.906 13.978 1.00 89.44 92 ARG A O 1
ATOM 750 N N . PHE A 1 93 ? 1.300 -12.241 12.261 1.00 90.12 93 PHE A N 1
ATOM 751 C CA . PHE A 1 93 ? 0.232 -11.352 11.801 1.00 90.12 93 PHE A CA 1
ATOM 752 C C . PHE A 1 93 ? -0.858 -11.136 12.868 1.00 90.12 93 PHE A C 1
ATOM 754 O O . PHE A 1 93 ? -1.412 -10.044 12.956 1.00 90.12 93 PHE A O 1
ATOM 761 N N . ASP A 1 94 ? -1.136 -12.124 13.724 1.00 92.31 94 ASP A N 1
ATOM 762 C CA . ASP A 1 94 ? -2.094 -12.003 14.826 1.00 92.31 94 ASP A CA 1
ATOM 763 C C . ASP A 1 94 ? -1.618 -11.017 15.905 1.00 92.31 94 ASP A C 1
ATOM 765 O O . ASP A 1 94 ? -2.431 -10.270 16.453 1.00 92.31 94 ASP A O 1
ATOM 769 N N . GLU A 1 95 ? -0.308 -10.940 16.154 1.00 93.44 95 GLU A N 1
ATOM 770 C CA . GLU A 1 95 ? 0.303 -9.945 17.043 1.00 93.44 95 GLU A CA 1
ATOM 771 C C . GLU A 1 95 ? 0.208 -8.534 16.448 1.00 93.44 95 GLU A C 1
ATOM 773 O O . GLU A 1 95 ? -0.097 -7.577 17.164 1.00 93.44 95 GLU A O 1
ATOM 778 N N . ILE A 1 96 ? 0.416 -8.398 15.131 1.00 95.56 96 ILE A N 1
ATOM 779 C CA . ILE A 1 96 ? 0.225 -7.130 14.410 1.00 95.56 96 ILE A CA 1
ATOM 780 C C . ILE A 1 96 ? -1.231 -6.666 14.555 1.00 95.56 96 ILE A C 1
ATOM 782 O O . ILE A 1 96 ? -1.484 -5.517 14.924 1.00 95.56 96 ILE A O 1
ATOM 786 N N . LEU A 1 97 ? -2.196 -7.562 14.313 1.00 97.06 97 LEU A N 1
ATOM 787 C CA . LEU A 1 97 ? -3.622 -7.263 14.461 1.00 97.06 97 LEU A CA 1
ATOM 788 C C . LEU A 1 97 ? -3.978 -6.863 15.889 1.00 97.06 97 LEU A C 1
ATOM 790 O O . LEU A 1 97 ? -4.743 -5.919 16.076 1.00 97.06 97 LEU A O 1
ATOM 794 N N . GLN A 1 98 ? -3.411 -7.539 16.890 1.00 95.50 98 GLN A N 1
ATOM 795 C CA . GLN A 1 98 ? -3.647 -7.191 18.287 1.00 95.50 98 GLN A CA 1
ATOM 796 C C . GLN A 1 98 ? -3.203 -5.750 18.577 1.00 95.50 98 GLN A C 1
ATOM 798 O O . GLN A 1 98 ? -3.982 -4.969 19.117 1.00 95.50 98 GLN A O 1
ATOM 803 N N . GLN A 1 99 ? -2.016 -5.345 18.115 1.00 94.62 99 GLN A N 1
ATOM 804 C CA . GLN A 1 99 ? -1.546 -3.964 18.282 1.00 94.62 99 GLN A CA 1
ATOM 805 C C . GLN A 1 99 ? -2.439 -2.930 17.583 1.00 94.62 99 GLN A C 1
ATOM 807 O O . GLN A 1 99 ? -2.622 -1.828 18.103 1.00 94.62 99 GLN A O 1
ATOM 812 N N . ILE A 1 100 ? -2.992 -3.271 16.415 1.00 96.62 100 ILE A N 1
ATOM 813 C CA . ILE A 1 100 ? -3.924 -2.410 15.673 1.00 96.62 100 ILE A CA 1
ATOM 814 C C . ILE A 1 100 ? -5.249 -2.261 16.430 1.00 96.62 100 ILE A C 1
ATOM 816 O O . ILE A 1 100 ? -5.804 -1.164 16.487 1.00 96.62 100 ILE A O 1
ATOM 820 N N . VAL A 1 101 ? -5.757 -3.345 17.018 1.00 96.31 101 VAL A N 1
ATOM 821 C CA . VAL A 1 101 ? -7.005 -3.349 17.798 1.00 96.31 101 VAL A CA 1
ATOM 822 C C . VAL A 1 101 ? -6.850 -2.591 19.120 1.00 96.31 101 VAL A C 1
ATOM 824 O O . VAL A 1 101 ? -7.783 -1.902 19.532 1.00 96.31 101 VAL A O 1
ATOM 827 N N . ASP A 1 102 ? -5.669 -2.647 19.738 1.00 94.88 102 ASP A N 1
ATOM 828 C CA . ASP A 1 102 ? -5.358 -1.975 21.008 1.00 94.88 102 ASP A CA 1
ATOM 829 C C . ASP A 1 102 ? -5.112 -0.456 20.863 1.00 94.88 102 ASP A C 1
ATOM 831 O O . ASP A 1 102 ? -4.856 0.258 21.841 1.00 94.88 102 ASP A O 1
ATOM 835 N N . GLU A 1 103 ? -5.180 0.087 19.645 1.00 93.81 103 GLU A N 1
ATOM 836 C CA . GLU A 1 103 ? -5.136 1.528 19.412 1.00 93.81 103 GLU A CA 1
ATOM 837 C C . GLU A 1 103 ? -6.285 2.252 20.135 1.00 93.81 103 GLU A C 1
ATOM 839 O O . GLU A 1 103 ? -7.459 1.905 20.011 1.00 93.81 103 GLU A O 1
ATOM 844 N N . LYS A 1 104 ? -5.963 3.356 20.831 1.00 91.06 104 LYS A N 1
ATOM 845 C CA . LYS A 1 104 ? -6.957 4.179 21.557 1.00 91.06 104 LYS A CA 1
ATOM 846 C C . LYS A 1 104 ? -8.118 4.620 20.667 1.00 91.06 104 LYS A C 1
ATOM 848 O O . LYS A 1 104 ? -9.245 4.778 21.130 1.00 91.06 104 LYS A O 1
ATOM 853 N N . ARG A 1 105 ? -7.813 4.887 19.396 1.00 93.25 105 ARG A N 1
ATOM 854 C CA . ARG A 1 105 ? -8.786 5.233 18.367 1.00 93.25 105 ARG A CA 1
ATOM 855 C C . ARG A 1 105 ? -8.858 4.088 17.382 1.00 93.25 105 ARG A C 1
ATOM 857 O O . ARG A 1 105 ? -7.848 3.727 16.784 1.00 93.25 105 ARG A O 1
ATOM 864 N N . MET A 1 106 ? -10.071 3.592 17.195 1.00 95.50 106 MET A N 1
ATOM 865 C CA . MET A 1 106 ? -10.370 2.489 16.300 1.00 95.50 106 MET A CA 1
ATOM 866 C C . MET A 1 106 ? -9.774 2.705 14.902 1.00 95.50 106 MET A C 1
ATOM 868 O O . MET A 1 106 ? -9.928 3.777 14.317 1.00 95.50 106 MET A O 1
ATOM 872 N N . ILE A 1 107 ? -9.118 1.667 14.387 1.00 97.88 107 ILE A N 1
ATOM 873 C CA . ILE A 1 107 ? -8.676 1.563 12.997 1.00 97.88 107 ILE A CA 1
ATOM 874 C C . ILE A 1 107 ? -9.752 0.813 12.210 1.00 97.88 107 ILE A C 1
ATOM 876 O O . ILE A 1 107 ? -10.216 -0.240 12.642 1.00 97.88 107 ILE A O 1
ATOM 880 N N . ASN A 1 108 ? -10.161 1.366 11.071 1.00 97.81 108 ASN A N 1
ATOM 881 C CA . ASN A 1 108 ? -11.183 0.789 10.195 1.00 97.81 108 ASN A CA 1
ATOM 882 C C . ASN A 1 108 ? -10.581 0.129 8.955 1.00 97.81 108 ASN A C 1
ATOM 884 O O . ASN A 1 108 ? -11.197 -0.758 8.373 1.00 97.81 108 ASN A O 1
ATOM 888 N N . VAL A 1 109 ? -9.402 0.587 8.529 1.00 98.12 109 VAL A N 1
ATOM 889 C CA . VAL A 1 109 ? -8.771 0.153 7.280 1.00 98.12 109 VAL A CA 1
ATOM 890 C C . VAL A 1 109 ? -7.307 -0.193 7.533 1.00 98.12 109 VAL A C 1
ATOM 892 O O . VAL A 1 109 ? -6.596 0.572 8.182 1.00 98.12 109 VAL A O 1
ATOM 895 N N . ILE A 1 110 ? -6.852 -1.325 7.007 1.00 98.12 110 ILE A N 1
ATOM 896 C CA . ILE A 1 110 ? -5.430 -1.657 6.903 1.00 98.12 110 ILE A CA 1
ATOM 897 C C . ILE A 1 110 ? -5.033 -1.488 5.440 1.00 98.12 110 ILE A C 1
ATOM 899 O O . ILE A 1 110 ? -5.594 -2.139 4.562 1.00 98.12 110 ILE A O 1
ATOM 903 N N . LEU A 1 111 ? -4.079 -0.596 5.193 1.00 97.81 111 LEU A N 1
ATOM 904 C CA . LEU A 1 111 ? -3.434 -0.394 3.902 1.00 97.81 111 LEU A CA 1
ATOM 905 C C . LEU A 1 111 ? -2.067 -1.073 3.955 1.00 97.81 111 LEU A C 1
ATOM 907 O O . LEU A 1 111 ? -1.078 -0.455 4.361 1.00 97.81 111 LEU A O 1
ATOM 911 N N . ASP A 1 112 ? -2.013 -2.348 3.577 1.00 96.44 112 ASP A N 1
ATOM 912 C CA . ASP A 1 112 ? -0.811 -3.170 3.678 1.00 96.44 112 ASP A CA 1
ATOM 913 C C . ASP A 1 112 ? 0.151 -2.978 2.489 1.00 96.44 112 ASP A C 1
ATOM 915 O O . ASP A 1 112 ? 0.570 -3.916 1.817 1.00 96.44 112 ASP A O 1
ATOM 919 N N . VAL A 1 113 ? 0.510 -1.723 2.209 1.00 95.69 113 VAL A N 1
ATOM 920 C CA . VAL A 1 113 ? 1.410 -1.360 1.100 1.00 95.69 113 VAL A CA 1
ATOM 921 C C . VAL A 1 113 ? 2.864 -1.794 1.336 1.00 95.69 113 VAL A C 1
ATOM 923 O O . VAL A 1 113 ? 3.652 -1.887 0.391 1.00 95.69 113 VAL A O 1
ATOM 926 N N . GLY A 1 114 ? 3.223 -2.036 2.597 1.00 94.81 114 GLY A N 1
ATOM 927 C CA . GLY A 1 114 ? 4.512 -2.547 3.045 1.00 94.81 114 GLY A CA 1
ATOM 928 C C . GLY A 1 114 ? 4.586 -4.067 3.200 1.00 94.81 114 GLY A C 1
ATOM 929 O O . GLY A 1 114 ? 5.623 -4.541 3.659 1.00 94.81 114 GLY A O 1
ATOM 930 N N . ALA A 1 115 ? 3.525 -4.809 2.858 1.00 92.62 115 ALA A N 1
ATOM 931 C CA . ALA A 1 115 ? 3.468 -6.272 2.928 1.00 92.62 115 ALA A CA 1
ATOM 932 C C . ALA A 1 115 ? 3.932 -6.853 4.284 1.00 92.62 115 ALA A C 1
ATOM 934 O O . ALA A 1 115 ? 4.750 -7.773 4.345 1.00 92.62 115 ALA A O 1
ATOM 935 N N . LEU A 1 116 ? 3.441 -6.290 5.394 1.00 93.06 116 LEU A N 1
ATOM 936 C CA . LEU A 1 116 ? 3.821 -6.726 6.744 1.00 93.06 116 LEU A CA 1
ATOM 937 C C . LEU A 1 116 ? 3.093 -8.000 7.189 1.00 93.06 116 LEU A C 1
ATOM 939 O O . LEU A 1 116 ? 3.577 -8.692 8.085 1.00 93.06 116 LEU A O 1
ATOM 943 N N . PHE A 1 117 ? 1.957 -8.335 6.577 1.00 92.50 117 PHE A N 1
ATOM 944 C CA . PHE A 1 117 ? 1.157 -9.508 6.930 1.00 92.50 117 PHE A CA 1
ATOM 945 C C . PHE A 1 117 ? 1.616 -10.755 6.161 1.00 92.50 117 PHE A C 1
ATOM 947 O O . PHE A 1 117 ? 0.878 -11.366 5.393 1.00 92.50 117 PHE A O 1
ATOM 954 N N . ILE A 1 118 ? 2.878 -11.132 6.361 1.00 83.81 118 ILE A N 1
ATOM 955 C CA . ILE A 1 118 ? 3.501 -12.267 5.672 1.00 83.81 118 ILE A CA 1
ATOM 956 C C . ILE A 1 118 ? 2.842 -13.585 6.123 1.00 83.81 118 ILE A C 1
ATOM 958 O O . ILE A 1 118 ? 2.534 -13.765 7.301 1.00 83.81 118 ILE A O 1
ATOM 962 N N . ASN A 1 119 ? 2.681 -14.534 5.193 1.00 82.06 119 ASN A N 1
ATOM 963 C CA . ASN A 1 119 ? 2.144 -15.889 5.410 1.00 82.06 119 ASN A CA 1
ATOM 964 C C . ASN A 1 119 ? 0.665 -15.980 5.833 1.00 82.06 119 ASN A C 1
ATOM 966 O O . ASN A 1 119 ? 0.215 -17.077 6.153 1.00 82.06 119 ASN A O 1
ATOM 970 N N . GLY A 1 120 ? -0.086 -14.877 5.832 1.00 86.56 120 GLY A N 1
ATOM 971 C CA . GLY A 1 120 ? -1.543 -14.898 5.963 1.00 86.56 120 GLY A CA 1
ATOM 972 C C . GLY A 1 120 ? -2.198 -14.620 4.616 1.00 86.56 120 GLY A C 1
ATOM 973 O O . GLY A 1 120 ? -1.795 -13.701 3.905 1.00 86.56 120 GLY A O 1
ATOM 974 N N . THR A 1 121 ? -3.216 -15.389 4.248 1.00 94.38 121 THR A N 1
ATOM 975 C CA . THR A 1 121 ? -4.100 -14.994 3.148 1.00 94.38 121 THR A CA 1
ATOM 976 C C . THR A 1 121 ? -4.958 -13.804 3.576 1.00 94.38 121 THR A C 1
ATOM 978 O O . THR A 1 121 ? -5.302 -13.653 4.750 1.00 94.38 121 THR A O 1
ATOM 981 N N . ASN A 1 122 ? -5.388 -12.983 2.618 1.00 96.50 122 ASN A N 1
ATOM 982 C CA . ASN A 1 122 ? -6.274 -11.844 2.882 1.00 96.50 122 ASN A CA 1
ATOM 983 C C . ASN A 1 122 ? -7.539 -12.244 3.666 1.00 96.50 122 ASN A C 1
ATOM 985 O O . ASN A 1 122 ? -8.011 -11.492 4.518 1.00 96.50 122 ASN A O 1
ATOM 989 N N . SER A 1 123 ? -8.063 -13.445 3.397 1.00 97.06 123 SER A N 1
ATOM 990 C CA . SER A 1 123 ? -9.214 -14.012 4.101 1.00 97.06 123 SER A CA 1
ATOM 991 C C . SER A 1 123 ? -8.901 -14.300 5.569 1.00 97.06 123 SER A C 1
ATOM 993 O O . SER A 1 123 ? -9.661 -13.897 6.444 1.00 97.06 123 SER A O 1
ATOM 995 N N . GLU A 1 124 ? -7.783 -14.973 5.853 1.00 97.12 124 GLU A N 1
ATOM 996 C CA . GLU A 1 124 ? -7.363 -15.291 7.225 1.00 97.12 124 GLU A CA 1
ATOM 997 C C . GLU A 1 124 ? -7.116 -14.018 8.036 1.00 97.12 124 GLU A C 1
ATOM 999 O O . GLU A 1 124 ? -7.570 -13.915 9.175 1.00 97.12 124 GLU A O 1
ATOM 1004 N N . ILE A 1 125 ? -6.473 -13.016 7.430 1.00 97.62 125 ILE A N 1
ATOM 1005 C CA . ILE A 1 125 ? -6.210 -11.724 8.074 1.00 97.62 125 ILE A CA 1
ATOM 1006 C C . ILE A 1 125 ? -7.524 -11.009 8.402 1.00 97.62 125 ILE A C 1
ATOM 1008 O O . ILE A 1 125 ? -7.692 -10.515 9.517 1.00 97.62 125 ILE A O 1
ATOM 1012 N N . ALA A 1 126 ? -8.476 -10.967 7.466 1.00 97.81 126 ALA A N 1
ATOM 1013 C CA . ALA A 1 126 ? -9.762 -10.312 7.687 1.00 97.81 126 ALA A CA 1
ATOM 1014 C C . ALA A 1 126 ? -10.623 -11.027 8.735 1.00 97.81 126 ALA A C 1
ATOM 1016 O O . ALA A 1 126 ? -11.223 -10.357 9.576 1.00 97.81 126 ALA A O 1
ATOM 1017 N N . VAL A 1 127 ? -10.653 -12.363 8.728 1.00 98.06 127 VAL A N 1
ATOM 1018 C CA . VAL A 1 127 ? -11.357 -13.167 9.740 1.00 98.06 127 VAL A CA 1
ATOM 1019 C C . VAL A 1 127 ? -10.744 -12.955 11.122 1.00 98.06 127 VAL A C 1
ATOM 1021 O O . VAL A 1 127 ? -11.466 -12.666 12.077 1.00 98.06 127 VAL A O 1
ATOM 1024 N N . GLU A 1 128 ? -9.418 -13.033 11.243 1.00 97.75 128 GLU A N 1
ATOM 1025 C CA . GLU A 1 128 ? -8.746 -12.845 12.529 1.00 97.75 128 GLU A CA 1
ATOM 1026 C C . GLU A 1 128 ? -8.923 -11.411 13.046 1.00 97.75 128 GLU A C 1
ATOM 1028 O O . GLU A 1 128 ? -9.231 -11.194 14.222 1.00 97.75 128 GLU A O 1
ATOM 1033 N N . TRP A 1 129 ? -8.823 -10.412 12.165 1.00 98.12 129 TRP A N 1
ATOM 1034 C CA . TRP A 1 129 ? -9.047 -9.022 12.547 1.00 98.12 129 TRP A CA 1
ATOM 1035 C C . TRP A 1 129 ? -10.492 -8.781 12.979 1.00 98.12 129 TRP A C 1
ATOM 1037 O O . TRP A 1 129 ? -10.735 -8.116 13.994 1.00 98.12 129 TRP A O 1
ATOM 1047 N N . LEU A 1 130 ? -11.456 -9.360 12.260 1.00 98.31 130 LEU A N 1
ATOM 1048 C CA . LEU A 1 130 ? -12.856 -9.323 12.644 1.00 98.31 130 LEU A CA 1
ATOM 1049 C C . LEU A 1 130 ? -13.022 -9.926 14.040 1.00 98.31 130 LEU 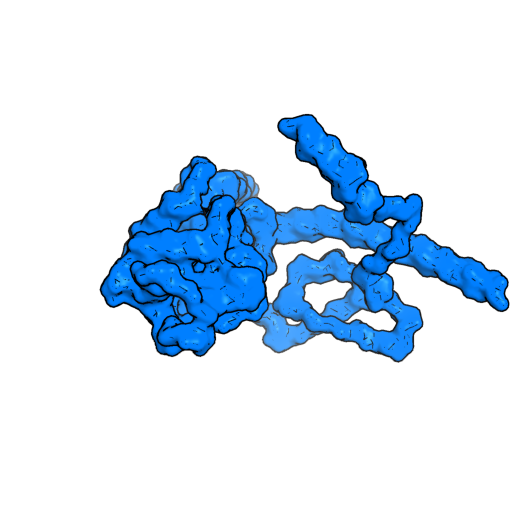A C 1
ATOM 1051 O O . LEU A 1 130 ? -13.554 -9.251 14.919 1.00 98.31 130 LEU A O 1
ATOM 1055 N N . ASN A 1 131 ? -12.508 -11.131 14.290 1.00 97.75 131 ASN A N 1
ATOM 1056 C CA . ASN A 1 131 ? -12.612 -11.830 15.576 1.00 97.75 131 ASN A CA 1
ATOM 1057 C C . ASN A 1 131 ? -12.084 -11.012 16.760 1.00 97.75 131 ASN A C 1
ATOM 1059 O O . ASN A 1 131 ? -12.742 -10.973 17.803 1.00 97.75 131 ASN A O 1
ATOM 1063 N N . LYS A 1 132 ? -10.965 -10.301 16.582 1.00 97.56 132 LYS A N 1
ATOM 1064 C CA . LYS A 1 132 ? -10.403 -9.399 17.601 1.00 97.56 132 LYS A CA 1
ATOM 1065 C C . LYS A 1 132 ? -11.165 -8.069 17.734 1.00 97.56 132 LYS A C 1
ATOM 1067 O O . LYS A 1 132 ? -11.102 -7.420 18.775 1.00 97.56 132 LYS A O 1
ATOM 1072 N N . SER A 1 133 ? -11.906 -7.650 16.708 1.00 96.88 133 SER A N 1
ATOM 1073 C CA . SER A 1 133 ? -12.634 -6.374 16.684 1.00 96.88 133 SER A CA 1
ATOM 1074 C C . SER A 1 133 ? -13.885 -6.364 17.569 1.00 96.88 133 SER A C 1
ATOM 1076 O O . SER A 1 133 ? -14.567 -7.375 17.751 1.00 96.88 133 SER A O 1
ATOM 1078 N N . ASN A 1 134 ? -14.267 -5.177 18.051 1.00 95.56 134 ASN A N 1
ATOM 1079 C CA . ASN A 1 134 ? -15.431 -4.989 18.921 1.00 95.56 134 ASN A CA 1
ATOM 1080 C C . ASN A 1 134 ? -16.750 -5.434 18.252 1.00 95.56 134 ASN A C 1
ATOM 1082 O O . ASN A 1 134 ? -17.217 -4.808 17.298 1.00 95.56 134 ASN A O 1
ATOM 1086 N N . LYS A 1 135 ? -17.385 -6.468 18.819 1.00 95.69 135 LYS A N 1
ATOM 1087 C CA . LYS A 1 135 ? -18.621 -7.096 18.316 1.00 95.69 135 LYS A CA 1
ATOM 1088 C C . LYS A 1 135 ? -19.844 -6.175 18.279 1.00 95.69 135 LYS A C 1
ATOM 1090 O O . LYS A 1 135 ? -20.772 -6.452 17.536 1.00 95.69 135 LYS A O 1
ATOM 1095 N N . THR A 1 136 ? -19.881 -5.093 19.061 1.00 96.00 136 THR A N 1
ATOM 1096 C CA . THR A 1 136 ? -21.017 -4.149 19.030 1.00 96.00 136 THR A CA 1
ATOM 1097 C C . THR A 1 136 ? -20.897 -3.133 17.895 1.00 96.00 136 THR A C 1
ATOM 1099 O O . THR A 1 136 ? -21.906 -2.579 17.447 1.00 96.00 136 THR A O 1
ATOM 1102 N N . LYS A 1 137 ? -19.672 -2.902 17.406 1.00 95.88 137 LYS A N 1
ATOM 1103 C CA . LYS A 1 137 ? -19.360 -1.901 16.378 1.00 95.88 137 LYS A CA 1
ATOM 1104 C C . LYS A 1 137 ? -19.130 -2.511 15.000 1.00 95.88 137 LYS A C 1
ATOM 1106 O O . LYS A 1 137 ? -19.499 -1.883 14.016 1.00 95.88 137 LYS A O 1
ATOM 1111 N N . ILE A 1 138 ? -18.525 -3.697 14.942 1.00 98.00 138 ILE A N 1
ATOM 1112 C CA . ILE A 1 138 ? -18.088 -4.334 13.699 1.00 98.00 138 ILE A CA 1
ATOM 1113 C C . ILE A 1 138 ? -18.726 -5.702 13.541 1.00 98.00 138 ILE A C 1
ATOM 1115 O O . ILE A 1 138 ? -18.553 -6.579 14.393 1.00 98.00 138 ILE A O 1
ATOM 1119 N N . ASP A 1 139 ? -19.378 -5.887 12.403 1.00 98.00 139 ASP A N 1
ATOM 1120 C CA . ASP A 1 139 ? -20.060 -7.124 12.033 1.00 98.00 139 ASP A CA 1
ATOM 1121 C C . ASP A 1 139 ? -19.300 -7.882 10.937 1.00 98.00 139 ASP A C 1
ATOM 1123 O O . ASP A 1 139 ? -19.408 -9.104 10.870 1.00 98.00 139 ASP A O 1
ATOM 1127 N N . TYR A 1 140 ? -18.505 -7.176 10.122 1.00 98.44 140 TYR A N 1
ATOM 1128 C CA . TYR A 1 140 ? -17.944 -7.710 8.881 1.00 98.44 140 TYR A CA 1
ATOM 1129 C C . TYR A 1 140 ? -16.454 -7.404 8.694 1.00 98.44 140 TYR A C 1
ATOM 1131 O O . TYR A 1 140 ? -15.983 -6.322 9.057 1.00 98.44 140 TYR A O 1
ATOM 1139 N N . GLY A 1 141 ? -15.730 -8.335 8.073 1.00 98.25 141 GLY A N 1
ATOM 1140 C CA . GLY A 1 141 ? -14.369 -8.148 7.570 1.00 98.25 141 GLY A CA 1
ATOM 1141 C C . GLY A 1 141 ? -14.357 -8.183 6.045 1.00 98.25 141 GLY A C 1
ATOM 1142 O O . GLY A 1 141 ? -14.818 -9.148 5.447 1.00 98.25 141 GLY A O 1
ATOM 1143 N N . VAL A 1 142 ? -13.855 -7.132 5.401 1.00 98.06 142 VAL A N 1
ATOM 1144 C CA . VAL A 1 142 ? -13.794 -7.006 3.937 1.00 98.06 142 VAL A CA 1
ATOM 1145 C C . VAL A 1 142 ? -12.364 -7.224 3.468 1.00 98.06 142 VAL A C 1
ATOM 1147 O O . VAL A 1 142 ? -11.430 -6.658 4.040 1.00 98.06 142 VAL A O 1
ATOM 1150 N N . TYR A 1 143 ? -12.201 -8.023 2.417 1.00 97.38 143 TYR A N 1
ATOM 1151 C CA . TYR A 1 143 ? -10.900 -8.374 1.858 1.00 97.38 143 TYR A CA 1
ATOM 1152 C C . TYR A 1 143 ? -10.996 -8.708 0.367 1.00 97.38 143 TYR A C 1
ATOM 1154 O O . TYR A 1 143 ? -12.083 -8.907 -0.177 1.00 97.38 143 TYR A O 1
ATOM 1162 N N . PHE A 1 144 ? -9.845 -8.786 -0.296 1.00 95.88 144 PHE A N 1
ATOM 1163 C CA . PHE A 1 144 ? -9.745 -9.241 -1.681 1.00 95.88 144 PHE A CA 1
ATOM 1164 C C . PHE A 1 144 ? -9.368 -10.715 -1.760 1.00 95.88 144 PHE A C 1
ATOM 1166 O O . PHE A 1 144 ? -8.452 -11.159 -1.070 1.00 95.88 144 PHE A O 1
ATOM 1173 N N . ASN A 1 145 ? -10.032 -11.453 -2.642 1.00 94.00 145 ASN A N 1
ATOM 1174 C CA . ASN A 1 145 ? -9.589 -12.763 -3.096 1.00 94.00 145 ASN A CA 1
ATOM 1175 C C . ASN A 1 145 ? -9.353 -12.689 -4.605 1.00 94.00 145 ASN A C 1
ATOM 1177 O O . ASN A 1 145 ? -10.316 -12.569 -5.372 1.00 94.00 145 ASN A O 1
ATOM 1181 N N . SER A 1 146 ? -8.079 -12.695 -5.011 1.00 89.25 146 SER A N 1
ATOM 1182 C CA . SER A 1 146 ? -7.685 -12.210 -6.343 1.00 89.25 146 SER A CA 1
ATOM 1183 C C . SER A 1 146 ? -8.320 -10.828 -6.585 1.00 89.25 146 SER A C 1
ATOM 1185 O O . SER A 1 146 ? -8.420 -10.051 -5.644 1.00 89.25 146 SER A O 1
ATOM 1187 N N . ASP A 1 147 ? -8.841 -10.535 -7.775 1.00 89.00 147 ASP A N 1
ATOM 1188 C CA . ASP A 1 147 ? -9.402 -9.213 -8.097 1.00 89.00 147 ASP A CA 1
ATOM 1189 C C . ASP A 1 147 ? -10.833 -8.969 -7.567 1.00 89.00 147 ASP A C 1
ATOM 1191 O O . ASP A 1 147 ? -11.458 -7.955 -7.885 1.00 89.00 147 ASP A O 1
ATOM 1195 N N . SER A 1 148 ? -11.398 -9.898 -6.787 1.00 93.00 148 SER A N 1
ATOM 1196 C CA . SER A 1 148 ? -12.787 -9.829 -6.314 1.00 93.00 148 SER A CA 1
ATOM 1197 C C . SER A 1 148 ? -12.886 -9.514 -4.824 1.00 93.00 148 SER A C 1
ATOM 1199 O O . SER A 1 148 ? -12.159 -10.071 -4.003 1.00 93.00 148 SER A O 1
ATOM 1201 N N . ILE A 1 149 ? -13.846 -8.661 -4.464 1.00 95.69 149 ILE A N 1
ATOM 1202 C CA . ILE A 1 149 ? -14.081 -8.248 -3.076 1.00 95.69 149 ILE A CA 1
ATOM 1203 C C . ILE A 1 149 ? -15.025 -9.237 -2.393 1.00 95.69 149 ILE A C 1
ATOM 1205 O O . ILE A 1 149 ? -16.165 -9.433 -2.826 1.00 95.69 149 ILE A O 1
ATOM 1209 N N . TYR A 1 150 ? -14.565 -9.791 -1.279 1.00 97.50 150 TYR A N 1
ATOM 1210 C CA . TYR A 1 150 ? -15.331 -10.662 -0.403 1.00 97.50 150 TYR A CA 1
ATOM 1211 C C . TYR A 1 150 ? -15.524 -10.027 0.968 1.00 97.50 150 TYR A C 1
ATOM 1213 O O . TYR A 1 150 ? -14.793 -9.126 1.389 1.00 97.50 150 TYR A O 1
ATOM 1221 N N . VAL A 1 151 ? -16.535 -10.524 1.667 1.00 97.94 151 VAL A N 1
ATOM 1222 C CA . VAL A 1 151 ? -16.797 -10.207 3.060 1.00 97.94 151 VAL A CA 1
ATOM 1223 C C . VAL A 1 151 ? -16.914 -11.491 3.870 1.00 97.94 151 VAL A C 1
ATOM 1225 O O . VAL A 1 151 ? -17.528 -12.449 3.402 1.00 97.94 151 VAL A O 1
ATOM 1228 N N . CYS A 1 152 ? -16.344 -11.504 5.073 1.00 98.25 152 CYS A N 1
ATOM 1229 C CA . CYS A 1 152 ? -16.618 -12.497 6.104 1.00 98.25 152 CYS A CA 1
ATOM 1230 C C . CYS A 1 152 ? -17.484 -11.892 7.218 1.00 98.25 152 CYS A C 1
ATOM 1232 O O . CYS A 1 152 ? -17.305 -10.729 7.594 1.00 98.25 152 CYS A O 1
ATOM 1234 N N . ASP A 1 153 ? -18.433 -12.668 7.736 1.00 97.25 153 ASP A N 1
ATOM 1235 C CA . ASP A 1 153 ? -19.237 -12.302 8.905 1.00 97.25 153 ASP A CA 1
ATOM 1236 C C . ASP A 1 153 ? -18.742 -12.986 10.194 1.00 97.25 153 ASP A C 1
ATOM 1238 O O . ASP A 1 153 ? -17.766 -13.741 10.212 1.00 97.25 153 ASP A O 1
ATOM 1242 N N . ARG A 1 154 ? -19.428 -12.726 11.312 1.00 95.62 154 ARG A N 1
ATOM 1243 C CA . ARG A 1 154 ? -19.107 -13.310 12.627 1.00 95.62 154 ARG A CA 1
ATOM 1244 C C . ARG A 1 154 ? -19.370 -14.816 12.721 1.00 95.62 154 ARG A C 1
ATOM 1246 O O . ARG A 1 154 ? -18.925 -15.435 13.685 1.00 95.62 154 ARG A O 1
ATOM 1253 N N . GLN A 1 155 ? -20.100 -15.385 11.769 1.00 95.56 155 GLN A N 1
ATOM 1254 C CA . GLN A 1 155 ? -20.363 -16.815 11.634 1.00 95.56 155 GLN A CA 1
ATOM 1255 C C . GLN A 1 155 ? -19.368 -17.482 10.670 1.00 95.56 155 GLN A C 1
ATOM 1257 O O . GLN A 1 155 ? -19.507 -18.671 10.385 1.00 95.56 155 GLN A O 1
ATOM 1262 N N . ASN A 1 156 ? -18.352 -16.739 10.213 1.00 94.50 156 ASN A N 1
ATOM 1263 C CA . ASN A 1 156 ? -17.342 -17.182 9.261 1.00 94.50 156 ASN A CA 1
ATOM 1264 C C . ASN A 1 156 ? -17.935 -17.574 7.893 1.00 94.50 156 ASN A C 1
ATOM 1266 O O . ASN A 1 156 ? -17.404 -18.443 7.202 1.00 94.50 156 ASN A O 1
ATOM 1270 N N . GLN A 1 157 ? -19.056 -16.956 7.502 1.00 96.31 157 GLN A N 1
ATOM 1271 C CA . GLN A 1 157 ? -19.598 -17.086 6.153 1.00 96.31 157 GLN A CA 1
ATOM 1272 C C . GLN A 1 157 ? -18.944 -16.068 5.229 1.00 96.31 157 GLN A C 1
ATOM 1274 O O . GLN A 1 157 ? -18.831 -14.890 5.569 1.00 96.31 157 GLN A O 1
ATOM 1279 N N . HIS A 1 158 ? -18.559 -16.525 4.040 1.00 97.62 158 HIS A N 1
ATOM 1280 C CA . HIS A 1 158 ? -17.889 -15.711 3.036 1.00 97.62 158 HIS A CA 1
ATOM 1281 C C . HIS A 1 158 ? -18.820 -15.456 1.858 1.00 97.62 158 HIS A C 1
ATOM 1283 O O . HIS A 1 158 ? -19.282 -16.395 1.214 1.00 97.62 158 HIS A O 1
ATOM 1289 N N . ASN A 1 159 ? -19.076 -14.185 1.563 1.00 96.75 159 ASN A N 1
ATOM 1290 C CA . ASN A 1 159 ? -19.979 -13.776 0.491 1.00 96.75 159 ASN A CA 1
ATOM 1291 C C . ASN A 1 159 ? -19.330 -12.690 -0.379 1.00 96.75 159 ASN A C 1
ATOM 1293 O O . ASN A 1 159 ? -18.508 -11.918 0.125 1.00 96.75 159 ASN A O 1
ATOM 1297 N N . PRO A 1 160 ? -19.695 -12.575 -1.668 1.00 97.00 160 PRO A N 1
ATOM 1298 C CA . PRO A 1 160 ? -19.309 -11.423 -2.473 1.00 97.00 160 PRO A CA 1
ATOM 1299 C C . PRO A 1 160 ? -19.795 -10.121 -1.825 1.00 97.00 160 PRO A C 1
ATOM 1301 O O . PRO A 1 160 ? -20.938 -10.026 -1.371 1.00 97.00 160 PRO A O 1
ATOM 1304 N N . PHE A 1 161 ? -18.939 -9.097 -1.795 1.00 95.81 161 PHE A N 1
ATOM 1305 C CA . PHE A 1 161 ? -19.231 -7.848 -1.084 1.00 95.81 161 PHE A CA 1
ATOM 1306 C C . PHE A 1 161 ? -20.518 -7.176 -1.579 1.00 95.81 161 PHE A C 1
ATOM 1308 O O . PHE A 1 161 ? -21.369 -6.824 -0.762 1.00 95.81 161 PHE A O 1
ATOM 1315 N N . LEU A 1 162 ? -20.684 -7.073 -2.904 1.00 92.69 162 LEU A N 1
ATOM 1316 C CA . LEU A 1 162 ? -21.813 -6.395 -3.556 1.00 92.69 162 LEU A CA 1
ATOM 1317 C C . LEU A 1 162 ? -23.178 -7.021 -3.249 1.00 92.69 162 LEU A C 1
ATOM 1319 O O . LEU A 1 162 ? -24.182 -6.322 -3.288 1.00 92.69 162 LEU A O 1
ATOM 1323 N N . THR A 1 163 ? -23.226 -8.321 -2.959 1.00 94.00 163 THR A N 1
ATOM 1324 C CA . THR A 1 163 ? -24.474 -9.032 -2.636 1.00 94.00 163 THR A CA 1
ATOM 1325 C C . THR A 1 163 ? -24.707 -9.151 -1.134 1.00 94.00 163 THR A C 1
ATOM 1327 O O . THR A 1 163 ? -25.720 -9.699 -0.711 1.00 94.00 163 THR A O 1
ATOM 1330 N N . SER A 1 164 ? -23.765 -8.682 -0.315 1.00 95.12 164 SER A N 1
ATOM 1331 C CA . SER A 1 164 ? -23.867 -8.752 1.138 1.00 95.12 164 SER A CA 1
ATOM 1332 C C . SER A 1 164 ? -24.436 -7.456 1.734 1.00 95.12 164 SER A C 1
ATOM 1334 O O . SER A 1 164 ? -24.221 -6.373 1.171 1.00 95.12 164 SER A O 1
ATOM 1336 N N . PRO A 1 165 ? -25.032 -7.516 2.940 1.00 94.81 165 PRO A N 1
ATOM 1337 C CA . PRO A 1 165 ? -25.435 -6.321 3.685 1.00 94.81 165 PRO A CA 1
ATOM 1338 C C . PRO A 1 165 ? -24.276 -5.367 4.024 1.00 94.81 165 PRO A C 1
ATOM 1340 O O . PRO A 1 165 ? -24.511 -4.206 4.353 1.00 94.81 165 PRO A O 1
ATOM 1343 N N . ALA A 1 166 ? -23.023 -5.832 3.967 1.00 94.75 166 ALA A N 1
ATOM 1344 C CA . ALA A 1 166 ? -21.847 -5.015 4.253 1.00 94.75 166 ALA A CA 1
ATOM 1345 C C . ALA A 1 166 ? -21.635 -3.893 3.221 1.00 94.75 166 ALA A C 1
ATOM 1347 O O . ALA A 1 166 ? -21.066 -2.855 3.560 1.00 94.75 166 ALA A O 1
ATOM 1348 N N . SER A 1 167 ? -22.128 -4.065 1.987 1.00 93.25 167 SER A N 1
ATOM 1349 C CA . SER A 1 167 ? -22.029 -3.055 0.923 1.00 93.25 167 SER A CA 1
ATOM 1350 C C . SER A 1 167 ? -22.748 -1.745 1.252 1.00 93.25 167 SER A C 1
ATOM 1352 O O . SER A 1 167 ? -22.285 -0.671 0.866 1.00 93.25 167 SER A O 1
ATOM 1354 N N . GLU A 1 168 ? -23.828 -1.828 2.027 1.00 94.00 168 GLU A N 1
ATOM 1355 C CA . GLU A 1 168 ? -24.626 -0.683 2.474 1.00 94.00 168 GLU A CA 1
ATOM 1356 C C . GLU A 1 168 ? -24.251 -0.212 3.887 1.00 94.00 168 GLU A C 1
ATOM 1358 O O . GLU A 1 168 ? -24.664 0.867 4.304 1.00 94.00 168 GLU A O 1
ATOM 1363 N N . ARG A 1 169 ? -23.460 -1.007 4.624 1.00 94.88 169 ARG A N 1
ATOM 1364 C CA . ARG A 1 169 ? -23.118 -0.797 6.043 1.00 94.88 169 ARG A CA 1
ATOM 1365 C C . ARG A 1 169 ? -21.609 -0.790 6.276 1.00 94.88 169 ARG A C 1
ATOM 1367 O O . ARG A 1 169 ? -21.096 -1.436 7.197 1.00 94.88 169 ARG A O 1
ATOM 1374 N N . LEU A 1 170 ? -20.878 -0.065 5.428 1.00 95.25 170 LEU A N 1
ATOM 1375 C CA . LEU A 1 170 ? -19.417 0.035 5.506 1.00 95.25 170 LEU A CA 1
ATOM 1376 C C . LEU A 1 170 ? -18.925 0.519 6.878 1.00 95.25 170 LEU A C 1
ATOM 1378 O O . LEU A 1 170 ? -17.842 0.132 7.300 1.00 95.25 170 LEU A O 1
ATOM 1382 N N . GLU A 1 171 ? -19.712 1.310 7.609 1.00 96.12 171 GLU A N 1
ATOM 1383 C CA . GLU A 1 171 ? -19.410 1.770 8.970 1.00 96.12 171 GLU A CA 1
ATOM 1384 C C . GLU A 1 171 ? -19.301 0.641 10.004 1.00 96.12 171 GLU A C 1
ATOM 1386 O O . GLU A 1 171 ? -18.701 0.838 11.060 1.00 96.12 171 GLU A O 1
ATOM 1391 N N . ARG A 1 172 ? -19.841 -0.543 9.689 1.00 97.38 172 ARG A N 1
ATOM 1392 C CA . ARG A 1 172 ? -19.749 -1.762 10.506 1.00 97.38 172 ARG A CA 1
ATOM 1393 C C . ARG A 1 172 ? -18.745 -2.773 9.958 1.00 97.38 172 ARG A C 1
ATOM 1395 O O . ARG A 1 172 ? -18.760 -3.935 10.368 1.00 97.38 172 ARG A O 1
ATOM 1402 N N . CYS A 1 173 ? -17.872 -2.331 9.056 1.00 98.12 173 CYS A N 1
ATOM 1403 C CA . CYS A 1 173 ? -16.838 -3.149 8.441 1.00 98.12 173 CYS A CA 1
ATOM 1404 C C . CYS A 1 173 ? -15.439 -2.737 8.913 1.00 98.12 173 CYS A C 1
ATOM 1406 O O . CYS A 1 173 ? -15.157 -1.554 9.124 1.00 98.12 173 CYS A O 1
ATOM 1408 N N . VAL A 1 174 ? -14.548 -3.720 9.004 1.00 98.19 174 VAL A N 1
ATOM 1409 C CA . VAL A 1 174 ? -13.097 -3.511 8.904 1.00 98.19 174 VAL A CA 1
ATOM 1410 C C . VAL A 1 174 ? -12.632 -3.945 7.516 1.00 98.19 174 VAL A C 1
ATOM 1412 O O . VAL A 1 174 ? -13.166 -4.909 6.973 1.00 98.19 174 VAL A O 1
ATOM 1415 N N . VAL A 1 175 ? -11.692 -3.220 6.908 1.00 98.00 175 VAL A N 1
ATOM 1416 C CA . VAL A 1 175 ? -11.295 -3.434 5.504 1.00 98.00 175 VAL A CA 1
ATOM 1417 C C . VAL A 1 175 ? -9.791 -3.634 5.393 1.00 98.00 175 VAL A C 1
ATOM 1419 O O . VAL A 1 175 ? -9.021 -2.721 5.690 1.00 98.00 175 VAL A O 1
ATOM 1422 N N . TYR A 1 176 ? -9.370 -4.823 4.972 1.00 97.69 176 TYR A N 1
ATOM 1423 C CA . TYR A 1 176 ? -7.968 -5.150 4.724 1.00 97.69 176 TYR A CA 1
ATOM 1424 C C . TYR A 1 176 ? -7.662 -5.058 3.225 1.00 97.69 176 TYR A C 1
ATOM 1426 O O . TYR A 1 176 ? -8.326 -5.701 2.410 1.00 97.69 176 TYR A O 1
ATOM 1434 N N . LEU A 1 177 ? -6.661 -4.250 2.867 1.00 96.62 177 LEU A N 1
ATOM 1435 C CA . LEU A 1 177 ? -6.165 -4.087 1.502 1.00 96.62 177 LEU A CA 1
ATOM 1436 C C . LEU A 1 177 ? -4.683 -4.461 1.470 1.00 96.62 177 LEU A C 1
ATOM 1438 O O . LEU A 1 177 ? -3.879 -3.796 2.119 1.00 96.62 177 LEU A O 1
ATOM 1442 N N . ASP A 1 178 ? -4.335 -5.504 0.720 1.00 93.94 178 ASP A N 1
ATOM 1443 C CA . ASP A 1 178 ? -2.946 -5.924 0.506 1.00 93.94 178 ASP A CA 1
ATOM 1444 C C . ASP A 1 178 ? -2.195 -4.978 -0.458 1.00 93.94 178 ASP A C 1
ATOM 1446 O O . ASP A 1 178 ? -2.750 -4.012 -0.994 1.00 93.94 178 ASP A O 1
ATOM 1450 N N . GLU A 1 179 ? -0.921 -5.269 -0.721 1.00 90.50 179 GLU A N 1
ATOM 1451 C CA . GLU A 1 179 ? -0.097 -4.493 -1.651 1.00 90.50 179 GLU A CA 1
ATOM 1452 C C . GLU A 1 179 ? -0.743 -4.346 -3.039 1.00 90.50 179 GLU A C 1
ATOM 1454 O O . GLU A 1 179 ? -0.806 -3.232 -3.569 1.00 90.50 179 GLU A O 1
ATOM 1459 N N . ALA A 1 180 ? -1.248 -5.437 -3.621 1.00 87.50 180 ALA A N 1
ATOM 1460 C CA . ALA A 1 180 ? -1.809 -5.441 -4.972 1.00 87.50 180 ALA A CA 1
ATOM 1461 C C . ALA A 1 180 ? -3.100 -4.610 -5.057 1.00 87.50 180 ALA A C 1
ATOM 1463 O O . ALA A 1 180 ? -3.303 -3.853 -6.009 1.00 87.50 180 ALA A O 1
ATOM 1464 N N . HIS A 1 181 ? -3.932 -4.685 -4.021 1.00 88.00 181 HIS A N 1
ATOM 1465 C CA . HIS A 1 181 ? -5.258 -4.080 -3.959 1.00 88.00 181 HIS A CA 1
ATOM 1466 C C . HIS A 1 181 ? -5.268 -2.710 -3.271 1.00 88.00 181 HIS A C 1
ATOM 1468 O O . HIS A 1 181 ? -6.319 -2.076 -3.158 1.00 88.00 181 HIS A O 1
ATOM 1474 N N . THR A 1 182 ? -4.104 -2.178 -2.885 1.00 80.12 182 THR A N 1
ATOM 1475 C CA . THR A 1 182 ? -3.930 -0.741 -2.586 1.00 80.12 182 THR A CA 1
ATOM 1476 C C . THR A 1 182 ? -3.871 0.130 -3.853 1.00 80.12 182 THR A C 1
ATOM 1478 O O . THR A 1 182 ? -3.831 1.365 -3.775 1.00 80.12 182 THR A O 1
ATOM 1481 N N . ARG A 1 183 ? -3.937 -0.490 -5.041 1.00 71.62 183 ARG A N 1
ATOM 1482 C CA . ARG A 1 183 ? -4.010 0.152 -6.361 1.00 71.62 183 ARG A CA 1
ATOM 1483 C C . ARG A 1 183 ? -5.317 -0.221 -7.066 1.00 71.62 183 ARG A C 1
ATOM 1485 O O . ARG A 1 183 ? -5.786 -1.342 -6.978 1.00 71.62 183 ARG A O 1
ATOM 1492 N N . GLY A 1 184 ? 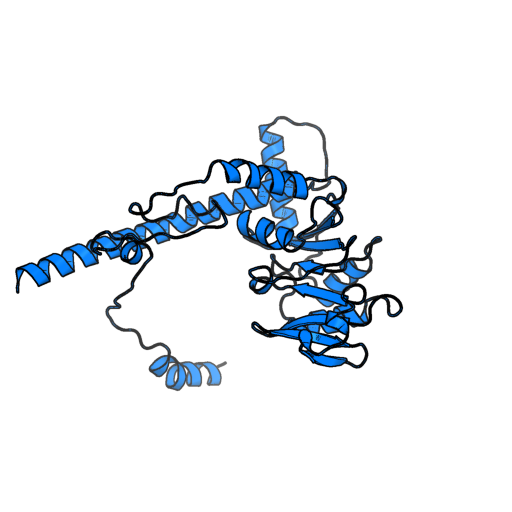-5.935 0.737 -7.757 1.00 67.88 184 GLY A N 1
ATOM 1493 C 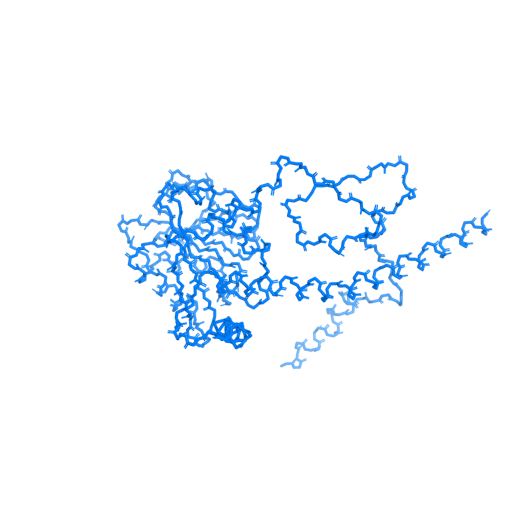CA . GLY A 1 184 ? -7.122 0.490 -8.596 1.00 67.88 184 GLY A CA 1
ATOM 1494 C C . GLY A 1 184 ? -8.457 0.259 -7.869 1.00 67.88 184 GLY A C 1
ATOM 1495 O O . GLY A 1 184 ? -9.497 0.319 -8.514 1.00 67.88 184 GLY A O 1
ATOM 1496 N N . THR A 1 185 ? -8.466 0.084 -6.548 1.00 75.75 185 THR A N 1
ATOM 1497 C CA . THR A 1 185 ? -9.688 -0.174 -5.768 1.00 75.75 185 THR A CA 1
ATOM 1498 C C . THR A 1 185 ? -10.383 1.112 -5.313 1.00 75.75 185 THR A C 1
ATOM 1500 O O . THR A 1 185 ? -9.737 2.141 -5.057 1.00 75.75 185 THR A O 1
ATOM 1503 N N . ASP A 1 186 ? -11.716 1.062 -5.234 1.00 77.69 186 ASP A N 1
ATOM 1504 C CA . ASP A 1 186 ? -12.565 2.188 -4.848 1.00 77.69 186 ASP A CA 1
ATOM 1505 C C . ASP A 1 186 ? -13.575 1.806 -3.756 1.00 77.69 186 ASP A C 1
ATOM 1507 O O . ASP A 1 186 ? -14.620 1.221 -4.037 1.00 77.69 186 ASP A O 1
ATOM 1511 N N . PHE A 1 187 ? -13.285 2.211 -2.517 1.00 87.19 187 PHE A N 1
ATOM 1512 C CA . PHE A 1 187 ? -14.257 2.211 -1.427 1.00 87.19 187 PHE A CA 1
ATOM 1513 C C . PHE A 1 187 ? -14.691 3.635 -1.085 1.00 87.19 187 PHE A C 1
ATOM 1515 O O . PHE A 1 187 ? -13.881 4.532 -0.832 1.00 87.19 187 PHE A O 1
ATOM 1522 N N . LYS A 1 188 ? -16.005 3.831 -0.965 1.00 90.75 188 LYS A N 1
ATOM 1523 C CA . LYS A 1 188 ? -16.591 5.064 -0.428 1.00 90.75 188 LYS A CA 1
ATOM 1524 C C . LYS A 1 188 ? -16.648 4.995 1.098 1.00 90.75 188 LYS A C 1
ATOM 1526 O O . LYS A 1 188 ? -17.725 4.898 1.677 1.00 90.75 188 LYS A O 1
ATOM 1531 N N . PHE A 1 189 ? -15.485 5.043 1.749 1.00 94.56 189 PHE A N 1
ATOM 1532 C CA . PHE A 1 189 ? -15.410 4.964 3.210 1.00 94.56 189 PHE A CA 1
ATOM 1533 C C . PHE A 1 189 ? -16.240 6.071 3.900 1.00 94.56 189 PHE A C 1
ATOM 1535 O O . PHE A 1 189 ? -16.132 7.247 3.514 1.00 94.56 189 PHE A O 1
ATOM 1542 N N . PRO A 1 190 ? -17.028 5.731 4.940 1.00 95.00 190 PRO A N 1
ATOM 1543 C CA . PRO A 1 190 ? -17.730 6.701 5.778 1.00 95.00 190 PRO A CA 1
ATOM 1544 C C . PRO A 1 190 ? -16.795 7.752 6.389 1.00 95.00 190 PRO A C 1
ATOM 1546 O O . PRO A 1 190 ? -15.592 7.538 6.549 1.00 95.00 190 PRO A O 1
ATOM 1549 N N . ASN A 1 191 ? -17.339 8.921 6.734 1.00 95.25 191 ASN A N 1
ATOM 1550 C CA . ASN A 1 191 ? -16.557 9.992 7.359 1.00 95.25 191 ASN A CA 1
ATOM 1551 C C . ASN A 1 191 ? -15.987 9.534 8.715 1.00 95.25 191 ASN A C 1
ATOM 1553 O O . ASN A 1 191 ? -16.640 8.794 9.444 1.00 95.25 191 ASN A O 1
ATOM 1557 N N . GLY A 1 192 ? -14.790 10.007 9.069 1.00 93.94 192 GLY A N 1
ATOM 1558 C CA . GLY A 1 192 ? -14.151 9.690 10.352 1.00 93.94 192 GLY A CA 1
ATOM 1559 C C . GLY A 1 192 ? -13.352 8.385 10.375 1.00 93.94 192 GLY A C 1
ATOM 1560 O O . GLY A 1 192 ? -12.750 8.075 11.398 1.00 93.94 192 GLY A O 1
ATOM 1561 N N . PHE A 1 193 ? -13.316 7.635 9.269 1.00 96.25 193 PHE A N 1
ATOM 1562 C CA . PHE A 1 193 ? -12.496 6.429 9.164 1.00 96.25 193 PHE A CA 1
ATOM 1563 C C . PHE A 1 193 ? -11.006 6.730 9.349 1.00 96.25 193 PHE A C 1
ATOM 1565 O O . PHE A 1 193 ? -10.474 7.690 8.778 1.00 96.25 193 PHE A O 1
ATOM 1572 N N . ARG A 1 194 ? -10.339 5.856 10.105 1.00 97.19 194 ARG A N 1
ATOM 1573 C CA . ARG A 1 194 ? -8.890 5.873 10.313 1.00 97.19 194 ARG A CA 1
ATOM 1574 C C . ARG A 1 194 ? -8.264 4.645 9.666 1.00 97.19 194 ARG A C 1
ATOM 1576 O O . ARG A 1 194 ? -8.754 3.531 9.863 1.00 97.19 194 ARG A O 1
ATOM 1583 N N . ALA A 1 195 ? -7.190 4.852 8.915 1.00 97.75 195 ALA A N 1
ATOM 1584 C CA . ALA A 1 195 ? -6.423 3.767 8.318 1.00 97.75 195 ALA A CA 1
ATOM 1585 C C . ALA A 1 195 ? -5.058 3.626 8.987 1.00 97.75 195 ALA A C 1
ATOM 1587 O O . ALA A 1 195 ? -4.433 4.631 9.314 1.00 97.75 195 ALA A O 1
ATOM 1588 N N . VAL A 1 196 ? -4.579 2.394 9.135 1.00 98.06 196 VAL A N 1
ATOM 1589 C CA . VAL A 1 196 ? -3.162 2.129 9.389 1.00 98.06 196 VAL A CA 1
ATOM 1590 C C . VAL A 1 196 ? -2.480 1.785 8.069 1.00 98.06 196 VAL A C 1
ATOM 1592 O O . VAL A 1 196 ? -2.989 0.980 7.292 1.00 98.06 196 VAL A O 1
ATOM 1595 N N . VAL A 1 197 ? -1.343 2.416 7.805 1.00 98.19 197 VAL A N 1
ATOM 1596 C CA . VAL A 1 197 ? -0.527 2.233 6.604 1.00 98.19 197 VAL A CA 1
ATOM 1597 C C . VAL A 1 197 ? 0.730 1.481 6.999 1.00 98.19 197 VAL A C 1
ATOM 1599 O O . VAL A 1 197 ? 1.474 1.933 7.876 1.00 98.19 197 VAL A O 1
ATOM 1602 N N . THR A 1 198 ? 0.968 0.335 6.370 1.00 97.62 198 THR A N 1
ATOM 1603 C CA . THR A 1 198 ? 2.156 -0.463 6.664 1.00 97.62 198 THR A CA 1
ATOM 1604 C C . THR A 1 198 ? 3.368 0.031 5.875 1.00 97.62 198 THR A C 1
ATOM 1606 O O . THR A 1 198 ? 3.263 0.445 4.722 1.00 97.62 198 THR A O 1
ATOM 1609 N N . LEU A 1 199 ? 4.539 0.018 6.507 1.00 97.69 199 LEU A N 1
ATOM 1610 C CA . LEU A 1 199 ? 5.805 0.460 5.933 1.00 97.69 199 LEU A CA 1
ATOM 1611 C C . LEU A 1 199 ? 6.760 -0.730 5.843 1.00 97.69 199 LEU A C 1
ATOM 1613 O O . LEU A 1 199 ? 7.199 -1.264 6.864 1.00 97.69 199 LEU A O 1
ATOM 1617 N N . GLY A 1 200 ? 7.076 -1.121 4.610 1.00 94.94 200 GLY A N 1
ATOM 1618 C CA . GLY A 1 200 ? 7.914 -2.272 4.279 1.00 94.94 200 GLY A CA 1
ATOM 1619 C C . GLY A 1 200 ? 9.188 -1.883 3.542 1.00 94.94 200 GLY A C 1
ATOM 1620 O O . GLY A 1 200 ? 9.320 -0.771 3.032 1.00 94.94 200 GLY A O 1
ATOM 1621 N N . ASN A 1 201 ? 10.145 -2.804 3.475 1.00 93.75 201 ASN A N 1
ATOM 1622 C CA . ASN A 1 201 ? 11.411 -2.568 2.790 1.00 93.75 201 ASN A CA 1
ATOM 1623 C C . ASN A 1 201 ? 11.191 -2.135 1.322 1.00 93.75 201 ASN A C 1
ATOM 1625 O O . ASN A 1 201 ? 10.375 -2.714 0.613 1.00 93.75 201 ASN A O 1
ATOM 1629 N N . GLY A 1 202 ? 11.923 -1.113 0.868 1.00 92.38 202 GLY A N 1
ATOM 1630 C CA . GLY A 1 202 ? 11.863 -0.622 -0.513 1.00 92.38 202 GLY A CA 1
ATOM 1631 C C . GLY A 1 202 ? 10.606 0.178 -0.873 1.00 92.38 202 GLY A C 1
ATOM 1632 O O . GLY A 1 202 ? 10.423 0.514 -2.041 1.00 92.38 202 GLY A O 1
ATOM 1633 N N . LEU A 1 203 ? 9.740 0.513 0.092 1.00 96.25 203 LEU A N 1
ATOM 1634 C CA . LEU A 1 203 ? 8.543 1.307 -0.182 1.00 96.25 203 LEU A CA 1
ATOM 1635 C C . LEU A 1 203 ? 8.909 2.697 -0.735 1.00 96.25 203 LEU A C 1
ATOM 1637 O O . LEU A 1 203 ? 9.571 3.493 -0.068 1.00 96.25 203 LEU A O 1
ATOM 1641 N N . THR A 1 204 ? 8.457 2.990 -1.952 1.00 95.25 204 THR A N 1
ATOM 1642 C CA . THR A 1 204 ? 8.665 4.267 -2.657 1.00 95.25 204 THR A CA 1
ATOM 1643 C C . THR A 1 204 ? 7.566 5.286 -2.342 1.00 95.25 204 THR A C 1
ATOM 1645 O O . THR A 1 204 ? 6.451 4.900 -1.976 1.00 95.25 204 THR A O 1
ATOM 1648 N N . LYS A 1 205 ? 7.833 6.576 -2.588 1.00 94.69 205 LYS A N 1
ATOM 1649 C CA . LYS A 1 205 ? 6.882 7.685 -2.404 1.00 94.69 205 LYS A CA 1
ATOM 1650 C C . LYS A 1 205 ? 5.578 7.435 -3.163 1.00 94.69 205 LYS A C 1
ATOM 1652 O O . LYS A 1 205 ? 4.520 7.496 -2.545 1.00 94.69 205 LYS A O 1
ATOM 1657 N N . ASP A 1 206 ? 5.653 7.116 -4.457 1.00 91.12 206 ASP A N 1
ATOM 1658 C CA . ASP A 1 206 ? 4.487 6.826 -5.305 1.00 91.12 206 ASP A CA 1
ATOM 1659 C C . ASP A 1 206 ? 3.551 5.781 -4.679 1.00 91.12 206 ASP A C 1
ATOM 1661 O O . ASP A 1 206 ? 2.380 6.056 -4.429 1.00 91.12 206 ASP A O 1
ATOM 1665 N N . ARG A 1 207 ? 4.091 4.605 -4.341 1.00 92.81 207 ARG A N 1
ATOM 1666 C CA . ARG A 1 207 ? 3.346 3.518 -3.687 1.00 92.81 207 ARG A CA 1
ATOM 1667 C C . ARG A 1 207 ? 2.682 3.961 -2.385 1.00 92.81 207 ARG A C 1
ATOM 1669 O O . ARG A 1 207 ? 1.493 3.708 -2.201 1.00 92.81 207 ARG A O 1
ATOM 1676 N N . LEU A 1 208 ? 3.428 4.631 -1.501 1.00 95.31 208 LEU A N 1
ATOM 1677 C CA . LEU A 1 208 ? 2.892 5.134 -0.233 1.00 95.31 208 LEU A CA 1
ATOM 1678 C C . LEU A 1 208 ? 1.727 6.102 -0.480 1.00 95.31 208 LEU A C 1
ATOM 1680 O O . LEU A 1 208 ? 0.650 5.943 0.089 1.00 95.31 208 LEU A O 1
ATOM 1684 N N . VAL A 1 209 ? 1.936 7.093 -1.347 1.00 92.50 209 VAL A N 1
ATOM 1685 C CA . VAL A 1 209 ? 0.936 8.107 -1.696 1.00 92.50 209 VAL A CA 1
ATOM 1686 C C . VAL A 1 209 ? -0.309 7.460 -2.294 1.00 92.50 209 VAL A C 1
ATOM 1688 O O . VAL A 1 209 ? -1.419 7.754 -1.853 1.00 92.50 209 VAL A O 1
ATOM 1691 N N . GLN A 1 210 ? -0.145 6.562 -3.264 1.00 90.50 210 GLN A N 1
ATOM 1692 C CA . GLN A 1 210 ? -1.255 5.882 -3.927 1.00 90.50 210 GLN A CA 1
ATOM 1693 C C . GLN A 1 210 ? -2.105 5.076 -2.943 1.00 90.50 210 GLN A C 1
ATOM 1695 O O . GLN A 1 210 ? -3.333 5.118 -3.044 1.00 90.50 210 GLN A O 1
ATOM 1700 N N . ALA A 1 211 ? -1.474 4.389 -1.985 1.00 93.50 211 ALA A N 1
ATOM 1701 C CA . ALA A 1 211 ? -2.174 3.658 -0.936 1.00 93.50 211 ALA A CA 1
ATOM 1702 C C . ALA A 1 211 ? -2.920 4.614 0.008 1.00 93.50 211 ALA A C 1
ATOM 1704 O O . ALA A 1 211 ? -4.124 4.464 0.213 1.00 93.50 211 ALA A O 1
ATOM 1705 N N . CYS A 1 212 ? -2.251 5.652 0.521 1.00 94.50 212 CYS A N 1
ATOM 1706 C CA . CYS A 1 212 ? -2.868 6.646 1.404 1.00 94.50 212 CYS A CA 1
ATOM 1707 C C . CYS A 1 212 ? -4.067 7.351 0.750 1.00 94.50 212 CYS A C 1
ATOM 1709 O O . CYS A 1 212 ? -5.091 7.566 1.397 1.00 94.50 212 CYS A O 1
ATOM 1711 N N . MET A 1 213 ? -3.976 7.674 -0.543 1.00 91.19 213 MET A N 1
ATOM 1712 C CA . MET A 1 213 ? -5.041 8.353 -1.289 1.00 91.19 213 MET A CA 1
ATOM 1713 C C . MET A 1 213 ? -6.262 7.463 -1.580 1.00 91.19 213 MET A C 1
ATOM 1715 O O . MET A 1 213 ? -7.294 7.979 -2.018 1.00 91.19 213 MET A O 1
ATOM 1719 N N . ARG A 1 214 ? -6.216 6.156 -1.259 1.00 90.88 214 ARG A N 1
ATOM 1720 C CA . ARG A 1 214 ? -7.426 5.308 -1.189 1.00 90.88 214 ARG A CA 1
ATOM 1721 C C . ARG A 1 214 ? -8.393 5.800 -0.118 1.00 90.88 214 ARG A C 1
ATOM 1723 O O . ARG A 1 214 ? -9.607 5.687 -0.283 1.00 90.88 214 ARG A O 1
ATOM 1730 N N . MET A 1 215 ? -7.877 6.459 0.917 1.00 93.62 215 MET A N 1
ATOM 1731 C CA . MET A 1 215 ? -8.676 7.252 1.845 1.00 93.62 215 MET A CA 1
ATOM 1732 C C . MET A 1 215 ? -9.080 8.567 1.167 1.00 93.62 215 MET A C 1
ATOM 1734 O O . MET A 1 215 ? -8.562 9.626 1.486 1.00 93.62 215 MET A O 1
ATOM 1738 N N . ARG A 1 216 ? -10.000 8.539 0.195 1.00 86.81 216 ARG A N 1
ATOM 1739 C CA . ARG A 1 216 ? -10.326 9.694 -0.677 1.00 86.81 216 ARG A CA 1
ATOM 1740 C C . ARG A 1 216 ? -10.671 11.010 0.038 1.00 86.81 216 ARG A C 1
ATOM 1742 O O . ARG A 1 216 ? -10.543 12.075 -0.560 1.00 86.81 216 ARG A O 1
ATOM 1749 N N . LYS A 1 217 ? -11.142 10.959 1.290 1.00 85.25 217 LYS A N 1
ATOM 1750 C CA . LYS A 1 217 ? -11.420 12.146 2.128 1.00 85.25 217 LYS A CA 1
ATOM 1751 C C . LYS A 1 217 ? -10.300 12.428 3.141 1.00 85.25 217 LYS A C 1
ATOM 1753 O O . LYS A 1 217 ? -10.527 13.120 4.142 1.00 85.25 217 LYS A O 1
ATOM 1758 N N . LEU A 1 218 ? -9.096 11.921 2.885 1.00 88.38 218 LEU A N 1
ATOM 1759 C CA . LEU A 1 218 ? -7.869 12.289 3.578 1.00 88.38 218 LEU A CA 1
ATOM 1760 C C . LEU A 1 218 ? -7.632 13.789 3.411 1.00 88.38 218 LEU A C 1
ATOM 1762 O O . LEU A 1 218 ? -7.882 14.363 2.354 1.00 88.38 218 LEU A O 1
ATOM 1766 N N . GLY A 1 219 ? -7.230 14.445 4.495 1.00 85.50 219 GLY A N 1
ATOM 1767 C CA . GLY A 1 219 ? -7.162 15.907 4.538 1.00 85.50 219 GLY A CA 1
ATOM 1768 C C . GLY A 1 219 ? -8.456 16.590 4.989 1.00 85.50 219 GLY A C 1
ATOM 1769 O O . GLY A 1 219 ? -8.419 17.745 5.406 1.00 85.50 219 GLY A O 1
ATOM 1770 N N . LYS A 1 220 ? -9.585 15.869 4.994 1.00 89.62 220 LYS A N 1
ATOM 1771 C CA . LYS A 1 220 ? -10.884 16.371 5.463 1.00 89.62 220 LYS A CA 1
ATOM 1772 C C . LYS A 1 220 ? -11.329 15.635 6.722 1.00 89.62 220 LYS A C 1
ATOM 1774 O O . LYS A 1 220 ? -11.179 16.162 7.819 1.00 89.62 220 LYS A O 1
ATOM 1779 N N . THR A 1 221 ? -11.820 14.407 6.561 1.00 93.25 221 THR A N 1
ATOM 1780 C CA . THR A 1 221 ? -12.455 13.619 7.633 1.00 93.25 221 THR A CA 1
ATOM 1781 C C . THR A 1 221 ? -11.717 12.333 7.967 1.00 93.25 221 THR A C 1
ATOM 1783 O O . THR A 1 221 ? -12.015 11.728 8.988 1.00 93.25 221 THR A O 1
ATOM 1786 N N . HIS A 1 222 ? -10.841 11.862 7.078 1.00 95.88 222 HIS A N 1
ATOM 1787 C CA . HIS A 1 222 ? -10.058 10.649 7.301 1.00 95.88 222 HIS A CA 1
ATOM 1788 C C . HIS A 1 222 ? -8.681 10.981 7.849 1.00 95.88 222 HIS A C 1
ATOM 1790 O O . HIS A 1 222 ? -8.138 12.062 7.591 1.00 95.88 222 HIS A O 1
ATOM 1796 N N . GLU A 1 223 ? -8.133 10.020 8.577 1.00 96.44 223 GLU A N 1
ATOM 1797 C CA . GLU A 1 223 ? -6.839 10.114 9.241 1.00 96.44 223 GLU A CA 1
ATOM 1798 C C . GLU A 1 223 ? -6.032 8.834 9.037 1.00 96.44 223 GLU A C 1
ATOM 1800 O O . GLU A 1 223 ? -6.586 7.771 8.740 1.00 96.44 223 GLU A O 1
ATOM 1805 N N . LEU A 1 224 ? -4.722 8.946 9.229 1.00 97.44 224 LEU A N 1
ATOM 1806 C CA . LEU A 1 224 ? -3.770 7.860 9.059 1.00 97.44 224 LEU A CA 1
ATOM 1807 C C . LEU A 1 224 ? -3.005 7.580 10.355 1.00 97.44 224 LEU A C 1
ATOM 1809 O O . LEU A 1 224 ? -2.797 8.451 11.198 1.00 97.44 224 LEU A O 1
ATOM 1813 N N . SER A 1 225 ? -2.539 6.351 10.481 1.00 97.19 225 SER A N 1
ATOM 1814 C CA . SER A 1 225 ? -1.421 5.966 11.331 1.00 97.19 225 SER A CA 1
ATOM 1815 C C . SER A 1 225 ? -0.451 5.116 10.528 1.00 97.19 225 SER A C 1
ATOM 1817 O O . SER A 1 225 ? -0.815 4.538 9.509 1.00 97.19 225 SER A O 1
ATOM 1819 N N . PHE A 1 226 ? 0.790 5.037 10.983 1.00 97.94 226 PHE A N 1
ATOM 1820 C CA . PHE A 1 226 ? 1.860 4.337 10.292 1.00 97.94 226 PHE A CA 1
ATOM 1821 C C . PHE A 1 226 ? 2.422 3.236 11.180 1.00 97.94 226 PHE A C 1
ATOM 1823 O O . PHE A 1 226 ? 2.654 3.445 12.374 1.00 97.94 226 PHE A O 1
ATOM 1830 N N . LEU A 1 227 ? 2.643 2.072 10.580 1.00 97.44 227 LEU A N 1
ATOM 1831 C CA . LEU A 1 227 ? 3.178 0.896 11.248 1.00 97.44 227 LEU A CA 1
ATOM 1832 C C . LEU A 1 227 ? 4.320 0.325 10.416 1.00 97.44 227 LEU A C 1
ATOM 1834 O O . LEU A 1 227 ? 4.131 0.045 9.239 1.00 97.44 227 LEU A O 1
ATOM 1838 N N . SER A 1 228 ? 5.499 0.153 10.999 1.00 97.00 228 SER A N 1
ATOM 1839 C CA . SER A 1 228 ? 6.673 -0.372 10.293 1.00 97.00 228 SER A CA 1
ATOM 1840 C C . SER A 1 228 ? 7.151 -1.698 10.872 1.00 97.00 228 SER A C 1
ATOM 1842 O O . SER A 1 228 ? 6.902 -2.012 12.038 1.00 97.00 228 SER A O 1
ATOM 1844 N N . SER A 1 229 ? 7.897 -2.465 10.076 1.00 94.81 229 SER A N 1
ATOM 1845 C CA . SER A 1 229 ? 8.755 -3.513 10.630 1.00 94.81 229 SER A CA 1
ATOM 1846 C C . SER A 1 229 ? 9.901 -2.901 11.446 1.00 94.81 229 SER A C 1
ATOM 1848 O O . SER A 1 229 ? 10.293 -1.749 11.237 1.00 94.81 229 SER A O 1
ATOM 1850 N N . ASN A 1 230 ? 10.492 -3.695 12.342 1.00 94.81 230 ASN A N 1
ATOM 1851 C CA . ASN A 1 230 ? 11.666 -3.269 13.104 1.00 94.81 230 ASN A CA 1
ATOM 1852 C C . ASN A 1 230 ? 12.832 -2.827 12.197 1.00 94.81 230 ASN A C 1
ATOM 1854 O O . ASN A 1 230 ? 13.498 -1.834 12.472 1.00 94.81 230 ASN A O 1
ATOM 1858 N N . GLU A 1 231 ? 13.042 -3.526 11.081 1.00 95.19 231 GLU A N 1
ATOM 1859 C CA . GLU A 1 231 ? 14.083 -3.194 10.105 1.00 95.19 231 GLU A CA 1
ATOM 1860 C C . GLU A 1 231 ? 13.853 -1.817 9.461 1.00 95.19 231 GLU A C 1
ATOM 1862 O O . GLU A 1 231 ? 14.779 -1.014 9.333 1.00 95.19 231 GLU A O 1
ATOM 1867 N N . VAL A 1 232 ? 12.612 -1.519 9.068 1.00 96.69 232 VAL A N 1
ATOM 1868 C CA . VAL A 1 232 ? 12.262 -0.222 8.475 1.00 96.69 232 VAL A CA 1
ATOM 1869 C C . VAL A 1 232 ? 12.412 0.902 9.502 1.00 96.69 232 VAL A C 1
ATOM 1871 O O . VAL A 1 232 ? 12.961 1.951 9.167 1.00 96.69 232 VAL A O 1
ATOM 1874 N N . ASP A 1 233 ? 12.010 0.678 10.757 1.00 96.69 233 ASP A N 1
ATOM 1875 C CA . ASP A 1 233 ? 12.234 1.629 11.853 1.00 96.69 233 ASP A CA 1
ATOM 1876 C C . ASP A 1 233 ? 13.718 1.991 12.000 1.00 96.69 233 ASP A C 1
ATOM 1878 O O . ASP A 1 233 ? 14.067 3.174 12.007 1.00 96.69 233 ASP A O 1
ATOM 1882 N N . GLN A 1 234 ? 14.602 0.989 12.031 1.00 95.69 234 GLN A N 1
ATOM 1883 C CA . GLN A 1 234 ? 16.048 1.202 12.115 1.00 95.69 234 GLN A CA 1
ATOM 1884 C C . GLN A 1 234 ? 16.574 2.030 10.936 1.00 95.69 234 GLN A C 1
ATOM 1886 O O . GLN A 1 234 ? 17.335 2.977 11.138 1.00 95.69 234 GLN A O 1
ATOM 1891 N N . ARG A 1 235 ? 16.134 1.736 9.707 1.00 96.25 235 ARG A N 1
ATOM 1892 C CA . ARG A 1 235 ? 16.542 2.491 8.509 1.00 96.25 235 ARG A CA 1
ATOM 1893 C C . ARG A 1 235 ? 16.102 3.954 8.566 1.00 96.25 235 ARG A C 1
ATOM 1895 O O . ARG A 1 235 ? 16.899 4.839 8.250 1.00 96.25 235 ARG A O 1
ATOM 1902 N N . ILE A 1 236 ? 14.871 4.222 9.009 1.00 96.69 236 ILE A N 1
ATOM 1903 C CA . ILE A 1 236 ? 14.374 5.595 9.189 1.00 96.69 236 ILE A CA 1
ATOM 1904 C C . ILE A 1 236 ? 15.211 6.325 10.252 1.00 96.69 236 ILE A C 1
ATOM 1906 O O . ILE A 1 236 ? 15.600 7.477 10.041 1.00 96.69 236 ILE A O 1
ATOM 1910 N N . ARG A 1 237 ? 15.547 5.663 11.369 1.00 95.31 237 ARG A N 1
ATOM 1911 C CA . ARG A 1 237 ? 16.402 6.241 12.425 1.00 95.31 237 ARG A CA 1
ATOM 1912 C C . ARG A 1 237 ? 17.800 6.574 11.923 1.00 95.31 237 ARG A C 1
ATOM 1914 O O . ARG A 1 237 ? 18.252 7.696 12.135 1.00 95.31 237 ARG A O 1
ATOM 1921 N N . ILE A 1 238 ? 18.445 5.659 11.201 1.00 93.62 238 ILE A N 1
ATOM 1922 C CA . ILE A 1 238 ? 19.775 5.882 10.614 1.00 93.62 238 ILE A CA 1
ATOM 1923 C C . ILE A 1 238 ? 19.747 7.106 9.689 1.00 93.62 238 ILE A C 1
ATOM 1925 O O . ILE A 1 238 ? 20.580 8.005 9.813 1.00 93.62 238 ILE A O 1
ATOM 1929 N N . LEU A 1 239 ? 18.754 7.199 8.801 1.00 93.19 239 LEU A N 1
ATOM 1930 C CA . LEU A 1 239 ? 18.626 8.333 7.884 1.00 93.19 239 LEU A CA 1
ATOM 1931 C C . LEU A 1 239 ? 18.387 9.660 8.624 1.00 93.19 239 LEU A C 1
ATOM 1933 O O . LEU A 1 239 ? 18.936 10.709 8.254 1.00 93.19 239 LEU A O 1
ATOM 1937 N N . LYS A 1 240 ? 17.595 9.620 9.700 1.00 91.31 240 LYS A N 1
ATOM 1938 C CA . LYS A 1 240 ? 17.369 10.762 10.589 1.00 91.31 240 LYS A CA 1
ATOM 1939 C C . LYS A 1 240 ? 18.669 11.219 11.254 1.00 91.31 240 LYS A C 1
ATOM 1941 O O . LYS A 1 240 ? 18.947 12.418 11.285 1.00 91.31 240 LYS A O 1
ATOM 1946 N N . GLU A 1 241 ? 19.485 10.292 11.747 1.00 89.38 241 GLU A N 1
ATOM 1947 C CA . GLU A 1 241 ? 20.782 10.587 12.368 1.00 89.38 241 GLU A CA 1
ATOM 1948 C C . GLU A 1 241 ? 21.790 11.186 11.382 1.00 89.38 241 GLU A C 1
ATOM 1950 O O . GLU A 1 241 ? 22.451 12.178 11.702 1.00 89.38 241 GLU A O 1
ATOM 1955 N N . VAL A 1 242 ? 21.879 10.644 10.164 1.00 87.81 242 VAL A N 1
ATOM 1956 C CA . VAL A 1 242 ? 22.744 11.189 9.102 1.00 87.81 242 VAL A CA 1
ATOM 1957 C C . VAL A 1 242 ? 22.352 12.632 8.774 1.00 87.81 242 VAL A C 1
ATOM 1959 O O . VAL A 1 242 ? 23.207 13.521 8.726 1.00 87.81 242 VAL A O 1
ATOM 1962 N N . SER A 1 243 ? 21.050 12.891 8.630 1.00 84.56 243 SER A N 1
ATOM 1963 C CA . SER A 1 243 ? 20.519 14.233 8.361 1.00 84.56 243 SER A CA 1
ATOM 1964 C C . SER A 1 243 ? 20.834 15.214 9.498 1.00 84.56 243 SER A C 1
ATOM 1966 O O . SER A 1 243 ? 21.198 16.365 9.251 1.00 84.56 243 SER A O 1
ATOM 1968 N N . ARG A 1 244 ? 20.749 14.758 10.754 1.00 83.25 244 ARG A N 1
ATOM 1969 C CA . ARG A 1 244 ? 21.098 15.559 11.938 1.00 83.25 244 ARG A CA 1
ATOM 1970 C C . ARG A 1 244 ? 22.564 15.964 11.961 1.00 83.25 244 ARG A C 1
ATOM 1972 O O . ARG A 1 244 ? 22.852 17.146 12.146 1.00 83.25 244 ARG A O 1
ATOM 1979 N N . LYS A 1 245 ? 23.474 15.006 11.751 1.00 83.00 245 LYS A N 1
ATOM 1980 C CA . LYS A 1 245 ? 24.925 15.260 11.730 1.00 83.00 245 LYS A CA 1
ATOM 1981 C C . LYS A 1 245 ? 25.286 16.301 10.672 1.00 83.00 245 LYS A C 1
ATOM 1983 O O . LYS A 1 245 ? 26.074 17.201 10.946 1.00 83.00 245 LYS A O 1
ATOM 1988 N N . ARG A 1 246 ? 24.654 16.231 9.496 1.00 81.94 246 ARG A N 1
ATOM 1989 C CA . ARG A 1 246 ? 24.850 17.205 8.412 1.00 81.94 246 ARG A CA 1
ATOM 1990 C C . ARG A 1 246 ? 24.382 18.617 8.784 1.00 81.94 246 ARG A C 1
ATOM 1992 O O . ARG A 1 246 ? 25.042 19.584 8.421 1.00 81.94 246 ARG A O 1
ATOM 1999 N N . ASN A 1 247 ? 23.288 18.728 9.537 1.00 81.12 247 ASN A N 1
ATOM 2000 C CA . ASN A 1 247 ? 22.673 20.008 9.899 1.00 81.12 247 ASN A CA 1
ATOM 2001 C C . ASN A 1 247 ? 23.153 20.584 11.246 1.00 81.12 247 ASN A C 1
ATOM 2003 O O . ASN A 1 247 ? 22.626 21.607 11.672 1.00 81.12 247 ASN A O 1
ATOM 2007 N N . LYS A 1 248 ? 24.129 19.953 11.922 1.00 80.88 248 LYS A N 1
ATOM 2008 C CA . LYS A 1 248 ? 24.647 20.364 13.247 1.00 80.88 248 LYS A CA 1
ATOM 2009 C C . LYS A 1 248 ? 23.548 20.562 14.309 1.00 80.88 248 LYS A C 1
ATOM 2011 O O . LYS A 1 248 ? 23.652 21.436 15.162 1.00 80.88 248 LYS A O 1
ATOM 2016 N N . GLN A 1 249 ? 22.480 19.763 14.258 1.00 72.50 249 GLN A N 1
ATOM 2017 C CA . GLN A 1 249 ? 21.363 19.887 15.198 1.00 72.50 249 GLN A CA 1
ATOM 2018 C C . GLN A 1 249 ? 21.631 19.078 16.477 1.00 72.50 249 GLN A C 1
ATOM 2020 O O . GLN A 1 249 ? 21.701 17.851 16.421 1.00 72.50 249 GLN A O 1
ATOM 2025 N N . GLU A 1 250 ? 21.718 19.755 17.626 1.00 63.00 250 GLU A N 1
ATOM 2026 C CA . GLU A 1 250 ? 22.070 19.149 18.926 1.00 63.00 250 GLU A CA 1
ATOM 2027 C C . GLU A 1 250 ? 20.893 18.462 19.646 1.00 63.00 250 GLU A C 1
ATOM 2029 O O . GLU A 1 250 ? 21.092 17.583 20.481 1.00 63.00 250 GLU A O 1
ATOM 2034 N N . CYS A 1 251 ? 19.647 18.833 19.336 1.00 61.22 251 CYS A N 1
ATOM 2035 C CA . CYS A 1 251 ? 18.482 18.362 20.090 1.00 61.22 251 CYS A CA 1
ATOM 2036 C C . CYS A 1 251 ? 18.126 16.904 19.753 1.00 61.22 251 CYS A C 1
ATOM 2038 O O . CYS A 1 251 ? 17.956 16.561 18.577 1.00 61.22 251 CYS A O 1
ATOM 2040 N N . ILE A 1 252 ? 17.911 16.080 20.783 1.00 58.00 252 ILE A N 1
ATOM 2041 C CA . ILE A 1 252 ? 17.487 14.678 20.687 1.00 58.00 252 ILE A CA 1
ATOM 2042 C C . ILE A 1 252 ? 15.953 14.629 20.638 1.00 58.00 252 ILE A C 1
ATOM 2044 O O . ILE A 1 252 ? 15.272 14.698 21.651 1.00 58.00 252 ILE A O 1
ATOM 2048 N N . ASP A 1 253 ? 15.395 14.524 19.435 1.00 67.38 253 ASP A N 1
ATOM 2049 C CA . ASP A 1 253 ? 14.009 14.086 19.257 1.00 67.38 253 ASP A CA 1
ATOM 2050 C C . ASP A 1 253 ? 14.051 12.624 18.817 1.00 67.38 253 ASP A C 1
ATOM 2052 O O . ASP A 1 253 ? 14.358 12.333 17.649 1.00 67.38 253 ASP A O 1
ATOM 2056 N N . GLU A 1 254 ? 13.834 11.730 19.780 1.00 74.56 254 GLU A N 1
ATOM 2057 C CA . GLU A 1 254 ? 13.874 10.273 19.608 1.00 74.56 254 GLU A CA 1
ATOM 2058 C C . GLU A 1 254 ? 12.679 9.746 18.810 1.00 74.56 254 GLU A C 1
ATOM 2060 O O . GLU A 1 254 ? 12.748 8.662 18.218 1.00 74.56 254 GLU A O 1
ATOM 2065 N N . LYS A 1 255 ? 11.576 10.504 18.772 1.00 90.38 255 LYS A N 1
ATOM 2066 C CA . LYS A 1 255 ? 10.345 10.065 18.119 1.00 90.38 255 LYS A CA 1
ATOM 2067 C C . LYS A 1 255 ? 10.462 10.248 16.618 1.00 90.38 255 LYS A C 1
ATOM 2069 O O . LYS A 1 255 ? 10.842 11.313 16.135 1.00 90.38 255 LYS A O 1
ATOM 2074 N N . ILE A 1 256 ? 10.142 9.202 15.870 1.00 93.31 256 ILE A N 1
ATOM 2075 C CA . ILE A 1 256 ? 10.039 9.285 14.415 1.00 93.31 256 ILE A CA 1
ATOM 2076 C C . ILE A 1 256 ? 8.830 10.146 14.076 1.00 93.31 256 ILE A C 1
ATOM 2078 O O . ILE A 1 256 ? 7.737 9.908 14.593 1.00 93.31 256 ILE A O 1
ATOM 2082 N N . LYS A 1 257 ? 9.059 11.148 13.230 1.00 93.88 257 LYS A N 1
ATOM 2083 C CA . LYS A 1 257 ? 8.008 12.005 12.694 1.00 93.88 257 LYS A CA 1
ATOM 2084 C C . LYS A 1 257 ? 7.594 11.555 11.309 1.00 93.88 257 LYS A C 1
ATOM 2086 O O . LYS A 1 257 ? 8.357 10.895 10.602 1.00 93.88 257 LYS A O 1
ATOM 2091 N N . LEU A 1 258 ? 6.430 12.003 10.863 1.00 94.38 258 LEU A N 1
ATOM 2092 C CA . LEU A 1 258 ? 5.978 11.734 9.504 1.00 94.38 258 LEU A CA 1
ATOM 2093 C C . LEU A 1 258 ? 6.933 12.307 8.445 1.00 94.38 258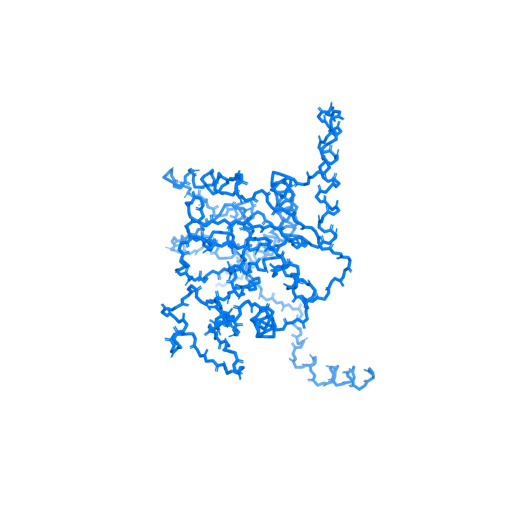 LEU A C 1
ATOM 2095 O O . LEU A 1 258 ? 7.149 11.691 7.406 1.00 94.38 258 LEU A O 1
ATOM 2099 N N . SER A 1 259 ? 7.586 13.436 8.724 1.00 94.50 259 SER A N 1
ATOM 2100 C CA . SER A 1 259 ? 8.627 13.982 7.845 1.00 94.50 259 SER A CA 1
ATOM 2101 C C . SER A 1 259 ? 9.858 13.074 7.717 1.00 94.50 259 SER A C 1
ATOM 2103 O O . SER A 1 259 ? 10.488 13.062 6.659 1.00 94.50 259 SER A O 1
ATOM 2105 N N . ASP A 1 260 ? 10.183 12.283 8.746 1.00 95.50 260 ASP A N 1
ATOM 2106 C CA . ASP A 1 260 ? 11.264 11.294 8.690 1.00 95.50 260 ASP A CA 1
ATOM 2107 C C . ASP A 1 260 ? 10.862 10.097 7.809 1.00 95.50 260 ASP A C 1
ATOM 2109 O O . ASP A 1 260 ? 11.655 9.653 6.978 1.00 95.50 260 ASP A O 1
ATOM 2113 N N . ILE A 1 261 ? 9.611 9.628 7.927 1.00 96.88 261 ILE A N 1
ATOM 2114 C CA . ILE A 1 261 ? 9.039 8.570 7.071 1.00 96.88 261 ILE A CA 1
ATOM 2115 C C . ILE A 1 261 ? 9.024 9.020 5.608 1.00 96.88 261 ILE A C 1
ATOM 2117 O O . ILE A 1 261 ? 9.459 8.278 4.728 1.00 96.88 261 ILE A O 1
ATOM 2121 N N . LEU A 1 262 ? 8.555 10.247 5.345 1.00 96.12 262 LEU A N 1
ATOM 2122 C CA . LEU A 1 262 ? 8.533 10.808 3.997 1.00 96.12 262 LEU A CA 1
ATOM 2123 C C . LEU A 1 262 ? 9.945 10.883 3.419 1.00 96.12 262 LEU A C 1
ATOM 2125 O O . LEU A 1 262 ? 10.171 10.398 2.316 1.00 96.12 262 LEU A O 1
ATOM 2129 N N . ARG A 1 263 ? 10.919 11.408 4.169 1.00 95.31 263 ARG A N 1
ATOM 2130 C CA . ARG A 1 263 ? 12.313 11.442 3.705 1.00 95.31 263 ARG A CA 1
ATOM 2131 C C . ARG A 1 263 ? 12.809 10.049 3.315 1.00 95.31 263 ARG A C 1
ATOM 2133 O O . ARG A 1 263 ? 13.399 9.901 2.252 1.00 95.31 263 ARG A O 1
ATOM 2140 N N . TRP A 1 264 ? 12.527 9.038 4.132 1.00 97.25 264 TRP A N 1
ATOM 2141 C CA . TRP A 1 264 ? 12.921 7.662 3.842 1.00 97.25 264 TRP A CA 1
ATOM 2142 C C . TRP A 1 264 ? 12.285 7.105 2.557 1.00 97.25 264 TRP A C 1
ATOM 2144 O O . TRP A 1 264 ? 13.005 6.545 1.731 1.00 97.25 264 TRP A O 1
ATOM 2154 N N . VAL A 1 265 ? 10.984 7.308 2.310 1.00 96.94 265 VAL A N 1
ATOM 2155 C CA . VAL A 1 265 ? 10.380 6.851 1.039 1.00 96.94 265 VAL A CA 1
ATOM 2156 C C . VAL A 1 265 ? 10.887 7.636 -0.175 1.00 96.94 265 VAL A C 1
ATOM 2158 O O . VAL A 1 265 ? 10.947 7.084 -1.274 1.00 96.94 265 VAL A O 1
ATOM 2161 N N . TYR A 1 266 ? 11.281 8.902 -0.003 1.00 95.06 266 TYR A N 1
ATOM 2162 C CA . TYR A 1 266 ? 11.930 9.683 -1.059 1.00 95.06 266 TYR A CA 1
ATOM 2163 C C . TYR A 1 266 ? 13.317 9.122 -1.400 1.00 95.06 266 TYR A C 1
ATOM 2165 O O . TYR A 1 266 ? 13.596 8.921 -2.579 1.00 95.06 266 TYR A O 1
ATOM 2173 N N . GLU A 1 267 ? 14.144 8.793 -0.402 1.00 95.56 267 GLU A N 1
ATOM 2174 C CA . GLU A 1 267 ? 15.438 8.121 -0.624 1.00 95.56 267 GLU A CA 1
ATOM 2175 C C . GLU A 1 267 ? 15.251 6.778 -1.344 1.00 95.56 267 GLU A C 1
ATOM 2177 O O . GLU A 1 267 ? 15.915 6.511 -2.344 1.00 95.56 267 GLU A O 1
ATOM 2182 N N . ASN A 1 268 ? 14.271 5.968 -0.925 1.00 96.00 268 ASN A N 1
ATOM 2183 C CA . ASN A 1 268 ? 13.947 4.718 -1.621 1.00 96.00 268 ASN A CA 1
ATOM 2184 C C . ASN A 1 268 ? 13.524 4.955 -3.080 1.00 96.00 268 ASN A C 1
ATOM 2186 O O . ASN A 1 268 ? 13.829 4.144 -3.946 1.00 96.00 268 ASN A O 1
ATOM 2190 N N . THR A 1 269 ? 12.822 6.055 -3.367 1.00 95.06 269 THR A N 1
ATOM 2191 C CA . THR A 1 269 ? 12.394 6.407 -4.733 1.00 95.06 269 THR A CA 1
ATOM 2192 C C . THR A 1 269 ? 13.582 6.790 -5.610 1.00 95.06 269 THR A C 1
ATOM 2194 O O . THR A 1 269 ? 13.643 6.389 -6.773 1.00 95.06 269 THR A O 1
ATOM 2197 N N . GLN A 1 270 ? 14.549 7.524 -5.053 1.00 94.00 270 GLN A N 1
ATOM 2198 C CA . GLN A 1 270 ? 15.794 7.848 -5.748 1.00 94.00 270 GLN A CA 1
ATOM 2199 C C . GLN A 1 270 ? 16.606 6.585 -6.027 1.00 94.00 270 GLN A C 1
ATOM 2201 O O . GLN A 1 270 ? 17.036 6.375 -7.159 1.00 94.00 270 GLN A O 1
ATOM 2206 N N . GLN A 1 271 ? 16.737 5.704 -5.032 1.00 93.62 271 GLN A N 1
ATOM 2207 C CA . GLN A 1 271 ? 17.430 4.431 -5.204 1.00 93.62 271 GLN A CA 1
ATOM 2208 C C . GLN A 1 271 ? 16.739 3.545 -6.249 1.00 93.62 271 GLN A C 1
ATOM 2210 O O . GLN A 1 271 ? 17.399 3.046 -7.152 1.00 93.62 271 GLN A O 1
ATOM 2215 N N . ALA A 1 272 ? 15.410 3.413 -6.196 1.00 93.44 272 ALA A N 1
ATOM 2216 C CA . ALA A 1 272 ? 14.648 2.641 -7.177 1.00 93.44 272 ALA A CA 1
ATOM 2217 C C . ALA A 1 272 ? 14.797 3.206 -8.599 1.00 93.44 272 ALA A C 1
ATOM 2219 O O . ALA A 1 272 ? 14.932 2.449 -9.561 1.00 93.44 272 ALA A O 1
ATOM 2220 N N . THR A 1 273 ? 14.814 4.535 -8.736 1.00 93.12 273 THR A N 1
ATOM 2221 C CA . THR A 1 273 ? 15.094 5.198 -10.015 1.00 93.12 273 THR A CA 1
ATOM 2222 C C . THR A 1 273 ? 16.504 4.874 -10.502 1.00 93.12 273 THR A C 1
ATOM 2224 O O . THR A 1 273 ? 16.679 4.492 -11.657 1.00 93.12 273 THR A O 1
ATOM 2227 N N . TRP A 1 274 ? 17.503 4.972 -9.624 1.00 93.19 274 TRP A N 1
ATOM 2228 C CA . TRP A 1 274 ? 18.894 4.662 -9.947 1.00 93.19 274 TRP A CA 1
ATOM 2229 C C . TRP A 1 274 ? 19.076 3.207 -10.395 1.00 93.19 274 TRP A C 1
ATOM 2231 O O . TRP A 1 274 ? 19.653 2.952 -11.452 1.00 93.19 274 TRP A O 1
ATOM 2241 N N . ASP A 1 275 ? 18.514 2.256 -9.651 1.00 91.50 275 ASP A N 1
ATOM 2242 C CA . ASP A 1 275 ? 18.563 0.830 -9.984 1.00 91.50 275 ASP A CA 1
ATOM 2243 C C . ASP A 1 275 ? 17.849 0.546 -11.320 1.00 91.50 275 ASP A C 1
ATOM 2245 O O . ASP A 1 275 ? 18.292 -0.278 -12.130 1.00 91.50 275 ASP A O 1
ATOM 2249 N N . GLY A 1 276 ? 16.777 1.294 -11.603 1.00 92.44 276 GLY A N 1
ATOM 2250 C CA . GLY A 1 276 ? 16.045 1.250 -12.865 1.00 92.44 276 GLY A CA 1
ATOM 2251 C C . GLY A 1 276 ? 16.866 1.678 -14.087 1.00 92.44 276 GLY A C 1
ATOM 2252 O O . GLY A 1 276 ? 16.610 1.174 -15.184 1.00 92.44 276 GLY A O 1
ATOM 2253 N N . LEU A 1 277 ? 17.887 2.531 -13.931 1.00 92.88 277 LEU A N 1
ATOM 2254 C CA . LEU A 1 277 ? 18.715 3.010 -15.050 1.00 92.88 277 LEU A CA 1
ATOM 2255 C C . LEU A 1 277 ? 19.494 1.880 -15.732 1.00 92.88 277 LEU A C 1
ATOM 2257 O O . LEU A 1 277 ? 19.670 1.884 -16.955 1.00 92.88 277 LEU A O 1
ATOM 2261 N N . HIS A 1 278 ? 19.938 0.878 -14.970 1.00 91.25 278 HIS A N 1
ATOM 2262 C CA . HIS A 1 278 ? 20.613 -0.284 -15.548 1.00 91.25 278 HIS A CA 1
ATOM 2263 C C . HIS A 1 278 ? 19.666 -1.072 -16.466 1.00 91.25 278 HIS A C 1
ATOM 2265 O O . HIS A 1 278 ? 20.023 -1.448 -17.588 1.00 91.25 278 HIS A O 1
ATOM 2271 N N . HIS A 1 279 ? 18.423 -1.279 -16.027 1.00 90.75 279 HIS A N 1
ATOM 2272 C CA . HIS A 1 279 ? 17.423 -1.955 -16.845 1.00 90.75 279 HIS A CA 1
ATOM 2273 C C . HIS A 1 279 ? 17.046 -1.119 -18.073 1.00 90.75 279 HIS A C 1
ATOM 2275 O O . HIS A 1 279 ? 17.045 -1.629 -19.193 1.00 90.75 279 HIS A O 1
ATOM 2281 N N . TRP A 1 280 ? 16.806 0.176 -17.873 1.00 93.88 280 TRP A N 1
ATOM 2282 C CA . TRP A 1 280 ? 16.499 1.138 -18.929 1.00 93.88 280 TRP A CA 1
ATOM 2283 C C . TRP A 1 280 ? 17.578 1.172 -20.024 1.00 93.88 280 TRP A C 1
ATOM 2285 O O . TRP A 1 280 ? 17.254 1.081 -21.211 1.00 93.88 280 TRP A O 1
ATOM 2295 N N . SER A 1 281 ? 18.861 1.215 -19.647 1.00 93.12 281 SER A N 1
ATOM 2296 C CA . SER A 1 281 ? 19.988 1.237 -20.594 1.00 93.12 281 SER A CA 1
ATOM 2297 C C . SER A 1 281 ? 20.149 -0.090 -21.339 1.00 93.12 281 SER A C 1
ATOM 2299 O O . SER A 1 281 ? 20.372 -0.101 -22.552 1.00 93.12 281 SER A O 1
ATOM 2301 N N . THR A 1 282 ? 19.951 -1.219 -20.653 1.00 91.62 282 THR A N 1
ATOM 2302 C CA . THR A 1 282 ? 19.958 -2.550 -21.278 1.00 91.62 282 THR A CA 1
ATOM 2303 C C . THR A 1 282 ? 18.839 -2.685 -22.314 1.00 91.62 282 THR A C 1
ATOM 2305 O O . THR A 1 282 ? 19.075 -3.170 -23.426 1.00 91.62 282 THR A O 1
ATOM 2308 N N . GLN A 1 283 ? 17.629 -2.218 -21.986 1.00 92.38 283 GLN A N 1
ATOM 2309 C CA . GLN A 1 283 ? 16.508 -2.190 -22.927 1.00 92.38 283 GLN A CA 1
ATOM 2310 C C . GLN A 1 283 ? 16.812 -1.299 -24.137 1.00 92.38 283 GLN A C 1
ATOM 2312 O O . GLN A 1 283 ? 16.577 -1.724 -25.267 1.00 92.38 283 GLN A O 1
ATOM 2317 N N . SER A 1 284 ? 17.401 -0.119 -23.917 1.00 92.88 284 SER A N 1
ATOM 2318 C CA . SER A 1 284 ? 17.822 0.792 -24.988 1.00 92.88 284 SER A CA 1
ATOM 2319 C C . SER A 1 284 ? 18.803 0.131 -25.960 1.00 92.88 284 SER A C 1
ATOM 2321 O O . SER A 1 284 ? 18.592 0.134 -27.173 1.00 92.88 284 SER A O 1
ATOM 2323 N N . LEU A 1 285 ? 19.850 -0.518 -25.440 1.00 92.56 285 LEU A N 1
ATOM 2324 C CA . LEU A 1 285 ? 20.844 -1.204 -26.266 1.00 92.56 285 LEU A CA 1
ATOM 2325 C C . LEU A 1 285 ? 20.220 -2.364 -27.050 1.00 92.56 285 LEU A C 1
ATOM 2327 O O . LEU A 1 285 ? 20.510 -2.550 -28.236 1.00 92.56 285 LEU A O 1
ATOM 2331 N N . SER A 1 286 ? 19.351 -3.144 -26.402 1.00 90.81 286 SER A N 1
ATOM 2332 C CA . SER A 1 286 ? 18.619 -4.220 -27.070 1.00 90.81 286 SER A CA 1
ATOM 2333 C C . SER A 1 286 ? 17.717 -3.682 -28.179 1.00 90.81 286 SER A C 1
ATOM 2335 O O . SER A 1 286 ? 17.622 -4.306 -29.236 1.00 90.81 286 SER A O 1
ATOM 2337 N N . PHE A 1 287 ? 17.059 -2.547 -27.952 1.00 91.31 287 PHE A N 1
ATOM 2338 C CA . PHE A 1 287 ? 16.239 -1.860 -28.939 1.00 91.31 287 PHE A CA 1
ATOM 2339 C C . PHE A 1 287 ? 17.073 -1.41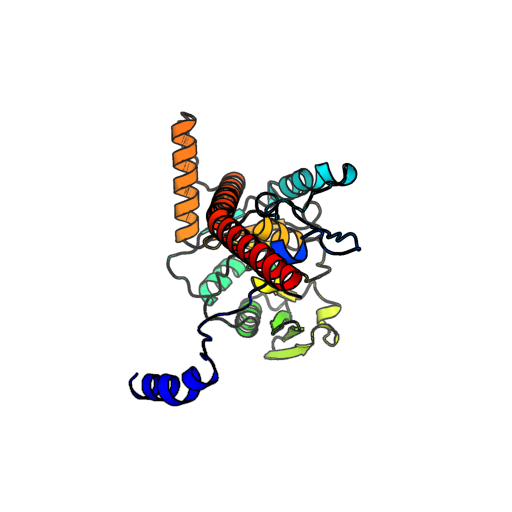7 -30.153 1.00 91.31 287 PHE A C 1
ATOM 2341 O O . PHE A 1 287 ? 16.758 -1.799 -31.280 1.00 91.31 287 PHE A O 1
ATOM 2348 N N . GLN A 1 288 ? 18.201 -0.738 -29.935 1.00 90.19 288 GLN A N 1
ATOM 2349 C CA . GLN A 1 288 ? 19.096 -0.296 -31.014 1.00 90.19 288 GLN A CA 1
ATOM 2350 C C . GLN A 1 288 ? 19.616 -1.464 -31.861 1.00 90.19 288 GLN A C 1
ATOM 2352 O O . GLN A 1 288 ? 19.596 -1.412 -33.092 1.00 90.19 288 GLN A O 1
ATOM 2357 N N . ARG A 1 289 ? 20.020 -2.567 -31.215 1.00 90.50 289 ARG A N 1
ATOM 2358 C CA . ARG A 1 289 ? 20.448 -3.790 -31.916 1.00 90.50 289 ARG A CA 1
ATOM 2359 C C . ARG A 1 289 ? 19.353 -4.343 -32.830 1.00 90.50 289 ARG A C 1
ATOM 2361 O O . ARG A 1 289 ? 19.663 -4.762 -33.944 1.00 90.50 289 ARG A O 1
ATOM 2368 N N . LYS A 1 290 ? 18.090 -4.320 -32.387 1.00 89.00 290 LYS A N 1
ATOM 2369 C CA . LYS A 1 290 ? 16.945 -4.762 -33.198 1.00 89.00 290 LYS A CA 1
ATOM 2370 C C . LYS A 1 290 ? 16.719 -3.854 -34.401 1.00 89.00 290 LYS A C 1
ATOM 2372 O O . LYS A 1 290 ? 16.600 -4.369 -35.506 1.00 89.00 290 LYS A O 1
ATOM 2377 N N . ILE A 1 291 ? 16.728 -2.532 -34.217 1.00 88.25 291 ILE A N 1
ATOM 2378 C CA . ILE A 1 291 ? 16.557 -1.578 -35.325 1.00 88.25 291 ILE A CA 1
ATOM 2379 C C . ILE A 1 291 ? 17.627 -1.781 -36.402 1.00 88.25 291 ILE A C 1
ATOM 2381 O O . ILE A 1 291 ? 17.297 -1.908 -37.580 1.00 88.25 291 ILE A O 1
ATOM 2385 N N . VAL A 1 292 ? 18.899 -1.899 -36.009 1.00 89.44 292 VAL A N 1
ATOM 2386 C CA . VAL A 1 292 ? 20.002 -2.144 -36.954 1.00 89.44 292 VAL A CA 1
ATOM 2387 C C . VAL A 1 292 ? 19.834 -3.479 -37.685 1.00 89.44 292 VAL A C 1
ATOM 2389 O O . VAL A 1 292 ? 20.114 -3.566 -38.881 1.00 89.44 292 VAL A O 1
ATOM 2392 N N . ALA A 1 293 ? 19.390 -4.528 -36.988 1.00 87.44 293 ALA A N 1
ATOM 2393 C CA . ALA A 1 293 ? 19.145 -5.827 -37.604 1.00 87.44 293 ALA A CA 1
ATOM 2394 C C . ALA A 1 293 ? 18.003 -5.767 -38.633 1.00 87.44 293 ALA A C 1
ATOM 2396 O O . ALA A 1 293 ? 18.183 -6.243 -39.753 1.00 87.44 293 ALA A O 1
ATOM 2397 N N . PHE A 1 294 ? 16.874 -5.133 -38.301 1.00 85.88 294 PHE A N 1
ATOM 2398 C CA . PHE A 1 294 ? 15.745 -4.986 -39.225 1.00 85.88 294 PHE A CA 1
ATOM 2399 C C . PHE A 1 294 ? 16.109 -4.159 -40.460 1.00 85.88 294 PHE A C 1
ATOM 2401 O O . PHE A 1 294 ? 15.850 -4.595 -41.576 1.00 85.88 294 PHE A O 1
ATOM 2408 N N . GLN A 1 295 ? 16.837 -3.051 -40.293 1.00 86.25 295 GLN A N 1
ATOM 2409 C CA . GLN A 1 295 ? 17.326 -2.255 -41.424 1.00 86.25 295 GLN A CA 1
ATOM 2410 C C . GLN A 1 295 ? 18.238 -3.047 -42.374 1.00 86.25 295 GLN A C 1
ATOM 2412 O O . GLN A 1 295 ? 18.263 -2.776 -43.572 1.00 86.25 295 GLN A O 1
ATOM 2417 N N . LYS A 1 296 ? 19.022 -4.006 -41.862 1.00 88.44 296 LYS A N 1
ATOM 2418 C CA . LYS A 1 296 ? 19.851 -4.883 -42.706 1.00 88.44 296 LYS A CA 1
ATOM 2419 C C . LYS A 1 296 ? 19.008 -5.881 -43.495 1.00 88.44 296 LYS A C 1
ATOM 2421 O O . LYS A 1 296 ? 19.332 -6.130 -44.649 1.00 88.44 296 LYS A O 1
ATOM 2426 N N . ILE A 1 297 ? 17.959 -6.428 -42.883 1.00 86.81 297 ILE A N 1
ATOM 2427 C CA . ILE A 1 297 ? 17.031 -7.359 -43.540 1.00 86.81 297 ILE A CA 1
ATOM 2428 C C . ILE A 1 297 ? 16.257 -6.640 -44.648 1.00 86.81 297 ILE A C 1
ATOM 2430 O O . ILE A 1 297 ? 16.175 -7.157 -45.758 1.00 86.81 297 ILE A O 1
ATOM 2434 N N . ASP A 1 298 ? 15.752 -5.435 -44.380 1.00 80.44 298 ASP A N 1
ATOM 2435 C CA . ASP A 1 298 ? 14.982 -4.666 -45.365 1.00 80.44 298 ASP A CA 1
ATOM 2436 C C . ASP A 1 298 ? 15.830 -4.238 -46.569 1.00 80.44 298 ASP A C 1
ATOM 2438 O O . ASP A 1 298 ? 15.324 -4.183 -47.679 1.00 80.44 298 ASP A O 1
ATOM 2442 N N . LYS A 1 299 ? 17.136 -3.999 -46.384 1.00 76.31 299 LYS A N 1
ATOM 2443 C CA . LYS A 1 299 ? 18.076 -3.716 -47.487 1.00 76.31 299 LYS A CA 1
ATOM 2444 C C . LYS A 1 299 ? 18.430 -4.936 -48.344 1.00 76.31 299 LYS A C 1
ATOM 2446 O O . LYS A 1 299 ? 19.048 -4.768 -49.390 1.00 76.31 299 LYS A O 1
ATOM 2451 N N . GLN A 1 300 ? 18.142 -6.146 -47.868 1.00 68.69 300 GLN A N 1
ATOM 2452 C CA . GLN A 1 300 ? 18.395 -7.402 -48.585 1.00 68.69 300 GLN A CA 1
ATOM 2453 C C . GLN A 1 300 ? 17.155 -7.921 -49.329 1.00 68.69 300 GLN A C 1
ATOM 2455 O O . GLN A 1 300 ? 17.258 -8.928 -50.029 1.00 68.69 300 GLN A O 1
ATOM 2460 N N . ARG A 1 301 ? 16.003 -7.266 -49.155 1.00 55.56 301 ARG A N 1
ATOM 2461 C CA . ARG A 1 301 ? 14.764 -7.512 -49.898 1.00 55.56 301 ARG A CA 1
ATOM 2462 C C . ARG A 1 301 ? 14.645 -6.543 -51.064 1.00 55.56 301 ARG A C 1
ATOM 2464 O O . ARG A 1 301 ? 14.068 -6.976 -52.082 1.00 55.56 301 ARG A O 1
#

Organism: NCBI:txid392030

Sequence (301 aa):
MLVVNYYVNHFVFPQEAKQFPQKLVSSAWDLSFDSRTQIITGFSGTNDTQLLLPIHISQRDLPELEKTDAVVLNNLLRPANEHYRSLQVSPRFDEILQQIVDEKRMINVILDVGALFINGTNSEIAVEWLNKSNKTKIDYGVYFNSDSIYVCDRQNQHNPFLTSPASERLERCVVYLDEAHTRGTDFKFPNGFRAVVTLGNGLTKDRLVQACMRMRKLGKTHELSFLSSNEVDQRIRILKEVSRKRNKQECIDEKIKLSDILRWVYENTQQATWDGLHHWSTQSLSFQRKIVAFQKIDKQR

Radius of gyration: 23.76 Å; chains: 1; bounding box: 50×60×72 Å

Secondary structure (DSSP, 8-state):
-HHHHHHIIIIIHHHHT---SS-----HHHHH-S-SSS------S--TTGGGS-TTPPP---GGGTTHHHHHHHHHT-GGG--EEE--SS--HHHHHHHHHTSSS---EEE-TT--STT--HHHHHHHHHHHS-TTT--EEEEEETTEEEEEETT--EEEGGGSGGGT-GGGEEEEE-TGGGSS----PPTT-EEEEEE-TT--HHHHHHHHTTSTTBTTTBEEEEEE-HHHHHHHHHHHHHHHHHTT------SPPHHHHHHHHHHHHHHHHHHHHHHHHHHHHHHHHHHHHHHHHHTT-

InterPro domains:
  IPR051346 OTU Domain-Containing Deubiquitinase [PTHR13367] (3-264)

pLDDT: mean 90.06, std 8.41, range [55.56, 98.44]